Protein AF-A0A420ZC90-F1 (afdb_monomer)

Solvent-accessible surface area (backbone atoms only — not comparable to full-atom values): 19211 Å² total; per-residue (Å²): 113,70,89,81,47,80,86,72,85,85,87,86,84,81,90,82,89,83,88,82,89,83,88,83,89,85,83,90,79,83,83,81,93,66,96,68,85,74,58,64,54,51,36,21,36,33,30,46,42,60,70,43,44,73,46,34,57,49,17,52,54,31,53,52,53,60,44,86,46,94,84,53,28,48,36,37,36,38,24,33,39,50,52,82,75,51,37,70,65,51,52,63,59,44,44,82,72,43,86,44,58,62,43,81,44,79,42,74,68,50,28,59,22,41,33,47,42,54,39,62,72,68,43,84,21,58,26,36,33,28,32,36,34,43,30,33,38,40,43,46,23,68,43,38,52,53,53,48,42,70,75,42,68,54,63,46,39,27,40,30,36,32,76,45,73,28,89,89,56,86,78,33,39,42,42,55,51,49,46,51,76,71,69,35,57,66,41,46,75,68,66,74,46,80,61,53,42,90,56,51,48,60,53,38,29,33,37,32,41,63,44,38,69,75,66,51,65,47,53,49,86,29,54,49,99,34,57,29,50,44,50,38,25,46,54,36,40,79,72,57,48,40,54,41,82,37,71,81,20,32,29,19,43,69,64,92,67,45,72,67,60,49,31,56,49,25,18,49,37,18,31,35,47,55,58,46,39,73,75,64,60,78,62,78,82,70,58,68,53,68,68,68,64,64,48,81,78,64,38,66,87,58,40,52,60,51,46,57,50,48,63,73,33,32,75,74,45,74,53,63,72,59,51,50,53,48,40,50,47,28,20,51,50,20,31,45,42,35,75,73,66,63,77,124

Structure (mmCIF, N/CA/C/O backbone):
data_AF-A0A420ZC90-F1
#
_entry.id   AF-A0A420ZC90-F1
#
loop_
_atom_site.group_PDB
_atom_site.id
_atom_site.type_symbol
_atom_site.label_atom_id
_atom_site.label_alt_id
_atom_site.label_comp_id
_atom_site.label_asym_id
_atom_site.label_entity_id
_atom_site.label_seq_id
_atom_site.pdbx_PDB_ins_code
_atom_site.Cartn_x
_atom_site.Cartn_y
_atom_site.Cartn_z
_atom_site.occupancy
_atom_site.B_iso_or_equiv
_atom_site.auth_seq_id
_atom_site.auth_comp_id
_atom_site.auth_asym_id
_atom_site.auth_atom_id
_atom_site.pdbx_PDB_model_num
ATOM 1 N N . PHE A 1 1 ? 3.412 0.561 -26.419 1.00 32.94 1 PHE A N 1
ATOM 2 C CA . PHE A 1 1 ? 2.158 1.289 -26.709 1.00 32.94 1 PHE A CA 1
ATOM 3 C C . PHE A 1 1 ? 0.915 0.391 -26.726 1.00 32.94 1 PHE A C 1
ATOM 5 O O . PHE A 1 1 ? -0.098 0.831 -26.220 1.00 32.94 1 PHE A O 1
ATOM 12 N N . VAL A 1 2 ? 0.981 -0.880 -27.154 1.00 30.28 2 VAL A N 1
ATOM 13 C CA . VAL A 1 2 ? -0.152 -1.839 -27.047 1.00 30.28 2 VAL A CA 1
ATOM 14 C C . VAL A 1 2 ? -0.338 -2.423 -25.624 1.00 30.28 2 VAL A C 1
ATOM 16 O O . VAL A 1 2 ? -1.454 -2.695 -25.212 1.00 30.28 2 VAL A O 1
ATOM 19 N N . VAL A 1 3 ? 0.725 -2.502 -24.811 1.00 31.80 3 VAL A N 1
ATOM 20 C CA . VAL A 1 3 ? 0.685 -3.017 -23.414 1.00 31.80 3 VAL A CA 1
ATOM 21 C C . VAL A 1 3 ? 0.208 -1.967 -22.389 1.00 31.80 3 VAL A C 1
ATOM 23 O O . VAL A 1 3 ? -0.171 -2.310 -21.281 1.00 31.80 3 VAL A O 1
ATOM 26 N N . TYR A 1 4 ? 0.181 -0.683 -22.768 1.00 33.16 4 TYR A N 1
ATOM 27 C CA . TYR A 1 4 ? -0.306 0.427 -21.926 1.00 33.16 4 TYR A CA 1
ATOM 28 C C . TYR A 1 4 ? -1.746 0.873 -22.281 1.00 33.16 4 TYR A C 1
ATOM 30 O O . TYR A 1 4 ? -2.284 1.765 -21.633 1.00 33.16 4 TYR A O 1
ATOM 38 N N . HIS A 1 5 ? -2.377 0.285 -23.308 1.00 33.91 5 HIS A N 1
ATOM 39 C CA . HIS A 1 5 ? -3.719 0.672 -23.785 1.00 33.91 5 HIS A CA 1
ATOM 40 C C . HIS A 1 5 ? -4.732 -0.473 -23.900 1.00 33.91 5 HIS A C 1
ATOM 42 O O . HIS A 1 5 ? -5.912 -0.205 -24.090 1.00 33.91 5 HIS A O 1
ATOM 48 N N . ALA A 1 6 ? -4.335 -1.731 -23.714 1.00 29.16 6 ALA A N 1
ATOM 49 C CA . ALA A 1 6 ? -5.259 -2.862 -23.823 1.00 29.16 6 ALA A CA 1
ATOM 50 C C . ALA A 1 6 ? -6.285 -2.989 -22.661 1.00 29.16 6 ALA A C 1
ATOM 52 O O . ALA A 1 6 ? -7.012 -3.970 -22.615 1.00 29.16 6 ALA A O 1
ATOM 53 N N . CYS A 1 7 ? -6.400 -1.987 -21.775 1.00 30.88 7 CYS A N 1
ATOM 54 C CA . CYS A 1 7 ? -7.432 -1.907 -20.725 1.00 30.88 7 CYS A CA 1
ATOM 55 C C . CYS A 1 7 ? -8.554 -0.878 -20.987 1.00 30.88 7 CYS A C 1
ATOM 57 O O . CYS A 1 7 ? -9.397 -0.700 -20.118 1.00 30.88 7 CYS A O 1
ATOM 59 N N . TYR A 1 8 ? -8.619 -0.198 -22.141 1.00 29.38 8 TYR A N 1
ATOM 60 C CA . TYR A 1 8 ? -9.753 0.694 -22.454 1.00 29.38 8 TYR A CA 1
ATOM 61 C C . TYR A 1 8 ? -10.308 0.440 -23.855 1.00 29.38 8 TYR A C 1
ATOM 63 O O . TYR A 1 8 ? -9.863 1.052 -24.822 1.00 29.38 8 TYR A O 1
ATOM 71 N N . SER A 1 9 ? -11.276 -0.476 -23.959 1.00 25.41 9 SER A N 1
ATOM 72 C CA . SER A 1 9 ? -12.480 -0.357 -24.808 1.00 25.41 9 SER A CA 1
ATOM 73 C C . SER A 1 9 ? -13.231 -1.691 -24.913 1.00 25.41 9 SER A C 1
ATOM 75 O O . SER A 1 9 ? -12.968 -2.479 -25.810 1.00 25.41 9 SER A O 1
ATOM 77 N N . VAL A 1 10 ? -14.232 -1.898 -24.051 1.00 25.05 10 VAL A N 1
ATOM 78 C CA . VAL A 1 10 ? -15.533 -2.440 -24.481 1.00 25.05 10 VAL A CA 1
ATOM 79 C C . VAL A 1 10 ? -16.609 -1.714 -23.678 1.00 25.05 10 VAL A C 1
ATOM 81 O O . VAL A 1 10 ? -16.894 -2.033 -22.528 1.00 25.05 10 VAL A O 1
ATOM 84 N N . THR A 1 11 ? -17.168 -0.671 -24.278 1.00 26.17 11 THR A N 1
ATOM 85 C CA . THR A 1 11 ? -18.427 -0.070 -23.854 1.00 26.17 11 THR A CA 1
ATOM 86 C C . THR A 1 11 ? -19.581 -0.999 -24.214 1.00 26.17 11 THR A C 1
ATOM 88 O O . THR A 1 11 ? -19.673 -1.472 -25.343 1.00 26.17 11 THR A O 1
ATOM 91 N N . GLY A 1 12 ? -20.512 -1.151 -23.273 1.00 25.94 12 GLY A N 1
ATOM 92 C CA . GLY A 1 12 ? -21.909 -1.439 -23.578 1.00 25.94 12 GLY A CA 1
ATOM 93 C C . GLY A 1 12 ? -22.422 -2.774 -23.059 1.00 25.94 12 GLY A C 1
ATOM 94 O O . GLY A 1 12 ? -22.466 -3.743 -23.805 1.00 25.94 12 GLY A O 1
ATOM 95 N N . MET A 1 13 ? -22.966 -2.786 -21.838 1.00 23.95 13 MET A N 1
ATOM 96 C CA . MET A 1 13 ? -24.204 -3.535 -21.628 1.00 23.95 13 MET A CA 1
ATOM 97 C C . MET A 1 13 ? -25.064 -2.952 -20.507 1.00 23.95 13 MET A C 1
ATOM 99 O O . MET A 1 13 ? -24.596 -2.564 -19.441 1.00 23.95 13 MET A O 1
ATOM 103 N N . THR A 1 14 ? -26.341 -2.833 -20.845 1.00 23.62 14 THR A N 1
ATOM 104 C CA . THR A 1 14 ? -27.390 -2.068 -20.185 1.00 23.62 14 THR A CA 1
ATOM 105 C C . THR A 1 14 ? -27.948 -2.774 -18.950 1.00 23.62 14 THR A C 1
ATOM 107 O O . THR A 1 14 ? -28.111 -3.991 -18.918 1.00 23.62 14 THR A O 1
ATOM 110 N N . ILE A 1 15 ? -28.302 -1.949 -17.966 1.00 24.77 15 ILE A N 1
ATOM 111 C CA . ILE A 1 15 ? -29.021 -2.229 -16.719 1.00 24.77 15 ILE A CA 1
ATOM 112 C C . ILE A 1 15 ? -30.257 -3.123 -16.936 1.00 24.77 15 ILE A C 1
ATOM 114 O O . ILE A 1 15 ? -31.073 -2.856 -17.820 1.00 24.77 15 ILE A O 1
ATOM 118 N N . ARG A 1 16 ? -30.477 -4.089 -16.031 1.00 24.66 16 ARG A N 1
ATOM 119 C CA . ARG A 1 16 ? -31.823 -4.555 -15.658 1.00 24.66 16 ARG A CA 1
ATOM 120 C C . ARG A 1 16 ? -31.954 -4.624 -14.139 1.00 24.66 16 ARG A C 1
ATOM 122 O O . ARG A 1 16 ? -31.246 -5.377 -13.480 1.00 24.66 16 ARG A O 1
ATOM 129 N N . SER A 1 17 ? -32.865 -3.814 -13.607 1.00 24.72 17 SER A N 1
ATOM 130 C CA . SER A 1 17 ? -33.367 -3.908 -12.241 1.00 24.72 17 SER A CA 1
ATOM 131 C C . SER A 1 17 ? -34.410 -5.024 -12.142 1.00 24.72 17 SER A C 1
ATOM 133 O O . SER A 1 17 ? -35.176 -5.257 -13.078 1.00 24.72 17 SER A O 1
ATOM 135 N N . ALA A 1 18 ? -34.465 -5.686 -10.988 1.00 27.42 18 ALA A N 1
ATOM 136 C CA . ALA A 1 18 ? -35.600 -6.502 -10.581 1.00 27.42 18 ALA A CA 1
ATOM 137 C C . ALA A 1 18 ? -36.003 -6.104 -9.156 1.00 27.42 18 ALA A C 1
ATOM 139 O O . ALA A 1 18 ? -35.211 -6.164 -8.219 1.00 27.42 18 ALA A O 1
ATOM 140 N N . SER A 1 19 ? -37.239 -5.632 -9.045 1.00 27.30 19 SER A N 1
ATOM 141 C CA . SER A 1 19 ? -37.965 -5.284 -7.829 1.00 27.30 19 SER A CA 1
ATOM 142 C C . SER A 1 19 ? -38.587 -6.517 -7.170 1.00 27.30 19 SER A C 1
ATOM 144 O O . SER A 1 19 ? -39.111 -7.378 -7.874 1.00 27.30 19 SER A O 1
ATOM 146 N N . GLY A 1 20 ? -38.657 -6.527 -5.837 1.00 26.34 20 GLY A N 1
ATOM 147 C CA . GLY A 1 20 ? -39.512 -7.437 -5.070 1.00 26.34 20 GLY A CA 1
ATOM 148 C C . GLY A 1 20 ? -39.483 -7.124 -3.572 1.00 26.34 20 GLY A C 1
ATOM 149 O O . GLY A 1 20 ? -38.471 -7.346 -2.919 1.00 26.34 20 GLY A O 1
ATOM 150 N N . ALA A 1 21 ? -40.585 -6.567 -3.062 1.00 26.78 21 ALA A N 1
ATOM 151 C CA . ALA A 1 21 ? -40.894 -6.330 -1.643 1.00 26.78 21 ALA A CA 1
ATOM 152 C C . ALA A 1 21 ? -41.093 -7.680 -0.895 1.00 26.78 21 ALA A C 1
ATOM 154 O O . ALA A 1 21 ? -41.126 -8.717 -1.546 1.00 26.78 21 ALA A O 1
ATOM 155 N N . SER A 1 22 ? -41.260 -7.841 0.421 1.00 26.80 22 SER A N 1
ATOM 156 C CA . SER A 1 22 ? -41.682 -7.008 1.557 1.00 26.80 22 SER A CA 1
ATOM 157 C C . SER A 1 22 ? -41.611 -7.883 2.826 1.00 26.80 22 SER A C 1
ATOM 159 O O . SER A 1 22 ? -41.870 -9.080 2.727 1.00 26.80 22 SER A O 1
ATOM 161 N N . GLY A 1 23 ? -41.476 -7.266 4.006 1.00 25.03 23 GLY A N 1
ATOM 162 C CA . GLY A 1 23 ? -42.253 -7.668 5.191 1.00 25.03 23 GLY A CA 1
ATOM 163 C C . GLY A 1 23 ? -41.500 -8.253 6.394 1.00 25.03 23 GLY A C 1
ATOM 164 O O . GLY A 1 23 ? -40.746 -9.208 6.266 1.00 25.03 23 GLY A O 1
ATOM 165 N N . GLY A 1 24 ? -41.832 -7.723 7.579 1.00 25.89 24 GLY A N 1
ATOM 166 C CA . GLY A 1 24 ? -41.729 -8.432 8.862 1.00 25.89 24 GLY A CA 1
ATOM 167 C C . GLY A 1 24 ? -40.818 -7.777 9.898 1.00 25.89 24 GLY A C 1
ATOM 168 O O . GLY A 1 24 ? -39.642 -8.104 9.973 1.00 25.89 24 GLY A O 1
ATOM 169 N N . GLY A 1 25 ? -41.365 -6.864 10.707 1.00 25.48 25 GLY A N 1
ATOM 170 C CA . GLY A 1 25 ? -40.687 -6.328 11.890 1.00 25.48 25 GLY A CA 1
ATOM 171 C C . GLY A 1 25 ? -40.709 -7.286 13.085 1.00 25.48 25 GLY A C 1
ATOM 172 O O . GLY A 1 25 ? -41.397 -8.300 13.039 1.00 25.48 25 GLY A O 1
ATOM 173 N N . LEU A 1 26 ? -39.986 -6.920 14.151 1.00 27.52 26 LEU A N 1
ATOM 174 C CA . LEU A 1 26 ? -40.463 -6.879 15.543 1.00 27.52 26 LEU A CA 1
ATOM 175 C C . LEU A 1 26 ? -39.349 -6.378 16.494 1.00 27.52 26 LEU A C 1
ATOM 177 O O . LEU A 1 26 ? -38.249 -6.915 16.537 1.00 27.52 26 LEU A O 1
ATOM 181 N N . THR A 1 27 ? -39.733 -5.349 17.258 1.00 28.80 27 THR A N 1
ATOM 182 C CA . THR A 1 27 ? -39.408 -5.026 18.663 1.00 28.80 27 THR A CA 1
ATOM 183 C C . THR A 1 27 ? -37.967 -4.773 19.108 1.00 28.80 27 THR A C 1
ATOM 185 O O . THR A 1 27 ? -37.181 -5.682 19.356 1.00 28.80 27 THR A O 1
ATOM 188 N N . GLU A 1 28 ? -37.724 -3.486 19.363 1.00 30.23 28 GLU A N 1
ATOM 189 C CA . GLU A 1 28 ? -36.658 -2.916 20.184 1.00 30.23 28 GLU A CA 1
ATOM 190 C C . GLU A 1 28 ? -36.793 -3.316 21.666 1.00 30.23 28 GLU A C 1
ATOM 192 O O . GLU A 1 28 ? -37.856 -3.171 22.273 1.00 30.23 28 GLU A O 1
ATOM 197 N N . SER A 1 29 ? -35.684 -3.739 22.273 1.00 31.41 29 SER A N 1
ATOM 198 C CA . SER A 1 29 ? -35.487 -3.764 23.725 1.00 31.41 29 SER A CA 1
ATOM 199 C C . SER A 1 29 ? -34.421 -2.726 24.088 1.00 31.41 29 SER A C 1
ATOM 201 O O . SER A 1 29 ? -33.293 -2.805 23.601 1.00 31.41 29 SER A O 1
ATOM 203 N N . GLY A 1 30 ? -34.805 -1.725 24.887 1.00 34.56 30 GLY A N 1
ATOM 204 C CA . GLY A 1 30 ? -34.010 -0.526 25.173 1.00 34.56 30 GLY A CA 1
ATOM 205 C C . GLY A 1 30 ? -32.698 -0.772 25.936 1.00 34.56 30 GLY A C 1
ATOM 206 O O . GLY A 1 30 ? -32.559 -1.794 26.609 1.00 34.56 30 GLY A O 1
ATOM 207 N N . PRO A 1 31 ? -31.729 0.163 25.861 1.00 39.34 31 PRO A N 1
ATOM 208 C CA . PRO A 1 31 ? -30.446 -0.010 26.518 1.00 39.34 31 PRO A CA 1
ATOM 209 C C . PRO A 1 31 ? -30.493 0.384 27.999 1.00 39.34 31 PRO A C 1
ATOM 211 O O . PRO A 1 31 ? -30.955 1.463 28.385 1.00 39.34 31 PRO A O 1
ATOM 214 N N . ASP A 1 32 ? -29.949 -0.528 28.795 1.00 36.25 32 ASP A N 1
ATOM 215 C CA . ASP A 1 32 ? -29.500 -0.357 30.169 1.00 36.25 32 ASP A CA 1
ATOM 216 C C . ASP A 1 32 ? -28.606 0.891 30.320 1.00 36.25 32 ASP A C 1
ATOM 218 O O . ASP A 1 32 ? -27.682 1.139 29.540 1.00 36.25 32 ASP A O 1
ATOM 222 N N . ARG A 1 33 ? -28.916 1.707 31.330 1.00 42.94 33 ARG A N 1
ATOM 223 C CA . ARG A 1 33 ? -28.222 2.952 31.668 1.00 42.94 33 ARG A CA 1
ATOM 224 C C . ARG A 1 33 ? -27.108 2.655 32.670 1.00 42.94 33 ARG A C 1
ATOM 226 O O . ARG A 1 33 ? -27.219 3.000 33.843 1.00 42.94 33 ARG A O 1
ATOM 233 N N . SER A 1 34 ? -26.002 2.094 32.193 1.00 41.94 34 SER A N 1
ATOM 234 C CA . SER A 1 34 ? -24.736 2.062 32.931 1.00 41.94 34 SER A CA 1
ATOM 235 C C . SER A 1 34 ? -23.630 2.706 32.079 1.00 41.94 34 SER A C 1
ATOM 237 O O . SER A 1 34 ? -23.194 2.203 31.048 1.00 41.94 34 SER A O 1
ATOM 239 N N . GLY A 1 35 ? -23.256 3.933 32.458 1.00 39.56 35 GLY A N 1
ATOM 240 C CA . GLY A 1 35 ? -22.485 4.899 31.667 1.00 39.56 35 GLY A CA 1
ATOM 241 C C . GLY A 1 35 ? -20.989 4.614 31.523 1.00 39.56 35 GLY A C 1
ATOM 242 O O . GLY A 1 35 ? -20.164 5.472 31.838 1.00 39.56 35 GLY A O 1
ATOM 243 N N . HIS A 1 36 ? -20.631 3.456 30.979 1.00 40.44 36 HIS A N 1
ATOM 244 C CA . HIS A 1 36 ? -19.326 3.222 30.364 1.00 40.44 36 HIS A CA 1
ATOM 245 C C . HIS A 1 36 ? -19.552 2.872 28.892 1.00 40.44 36 HIS A C 1
ATOM 247 O O . HIS A 1 36 ? -19.673 1.708 28.523 1.00 40.44 36 HIS A O 1
ATOM 253 N N . HIS A 1 37 ? -19.653 3.897 28.037 1.00 51.09 37 HIS A N 1
ATOM 254 C CA . HIS A 1 37 ? -19.642 3.710 26.584 1.00 51.09 37 HIS A CA 1
ATOM 255 C C . HIS A 1 37 ? -18.263 3.172 26.178 1.00 51.09 37 HIS A C 1
ATOM 257 O O . HIS A 1 37 ? -17.343 3.932 25.870 1.00 51.09 37 HIS A O 1
ATOM 263 N N . PHE A 1 38 ? -18.098 1.851 26.196 1.00 57.59 38 PHE A N 1
ATOM 264 C CA . PHE A 1 38 ? -16.986 1.214 25.510 1.00 57.59 38 PHE A CA 1
ATOM 265 C C . PHE A 1 38 ? -17.155 1.513 24.024 1.00 57.59 38 PHE A C 1
ATOM 267 O O . PHE A 1 38 ? -18.086 1.032 23.380 1.00 57.59 38 PHE A O 1
ATOM 274 N N . LYS A 1 39 ? -16.281 2.361 23.480 1.00 77.62 39 LYS A N 1
ATOM 275 C CA . LYS A 1 39 ? -16.252 2.621 22.043 1.00 77.62 39 LYS A CA 1
ATOM 276 C C . LYS A 1 39 ? -16.009 1.297 21.322 1.00 77.62 39 LYS A C 1
ATOM 278 O O . LYS A 1 39 ? -14.964 0.676 21.505 1.00 77.62 39 LYS A O 1
ATOM 283 N N . THR A 1 40 ? -16.958 0.869 20.499 1.00 85.44 40 THR A N 1
ATOM 284 C CA . THR A 1 40 ? -16.785 -0.302 19.637 1.00 85.44 40 THR A CA 1
ATOM 285 C C . THR A 1 40 ? -15.658 -0.037 18.638 1.00 85.44 40 THR A C 1
ATOM 287 O O . THR A 1 40 ? -15.617 1.041 18.040 1.00 85.44 40 THR A O 1
ATOM 290 N N . MET A 1 41 ? -14.745 -0.998 18.458 1.00 95.00 41 MET A N 1
ATOM 291 C CA . MET A 1 41 ? -13.694 -0.930 17.434 1.00 95.00 41 MET A CA 1
ATOM 292 C C . MET A 1 41 ? -14.326 -0.796 16.046 1.00 95.00 41 MET A C 1
ATOM 294 O O . MET A 1 41 ? -15.070 -1.681 15.632 1.00 95.00 41 MET A O 1
ATOM 298 N N . GLN A 1 42 ? -14.043 0.295 15.331 1.00 97.69 42 GLN A N 1
ATOM 299 C CA . GLN A 1 42 ? -14.618 0.563 14.005 1.00 97.69 42 GLN A CA 1
ATOM 300 C C . GLN A 1 42 ? -13.612 0.421 12.867 1.00 97.69 42 GLN A C 1
ATOM 302 O O . GLN A 1 42 ? -14.033 0.134 11.750 1.00 97.69 42 GLN A O 1
ATOM 307 N N . LEU A 1 43 ? -12.310 0.594 13.128 1.00 98.50 43 LEU A N 1
ATOM 308 C CA . LEU A 1 43 ? -11.271 0.552 12.097 1.00 98.50 43 LEU A CA 1
ATOM 309 C C . LEU A 1 43 ? -9.981 -0.113 12.595 1.00 98.50 43 LEU A C 1
ATOM 311 O O . LEU A 1 43 ? -9.443 0.286 13.625 1.00 98.50 43 LEU A O 1
ATOM 315 N N . SER A 1 44 ? -9.461 -1.075 11.837 1.00 98.88 44 SER A N 1
ATOM 316 C CA . SER A 1 44 ? -8.121 -1.641 12.027 1.00 98.88 44 SER A CA 1
ATOM 317 C C . SER A 1 44 ? -7.237 -1.186 10.867 1.00 98.88 44 SER A C 1
ATOM 319 O O . SER A 1 44 ? -7.535 -1.471 9.705 1.00 98.88 44 SER A O 1
ATOM 321 N N . VAL A 1 45 ? -6.160 -0.467 11.167 1.00 98.81 45 VAL A N 1
ATOM 322 C CA . VAL A 1 45 ? -5.169 -0.038 10.174 1.00 98.81 45 VAL A CA 1
ATOM 323 C C . VAL A 1 45 ? -4.100 -1.117 10.053 1.00 98.81 45 VAL A C 1
ATOM 325 O O . VAL A 1 45 ? -3.490 -1.483 11.052 1.00 98.81 45 VAL A O 1
ATOM 328 N N . LEU A 1 46 ? -3.883 -1.637 8.848 1.00 98.81 46 LEU A N 1
ATOM 329 C CA . LEU A 1 46 ? -2.938 -2.713 8.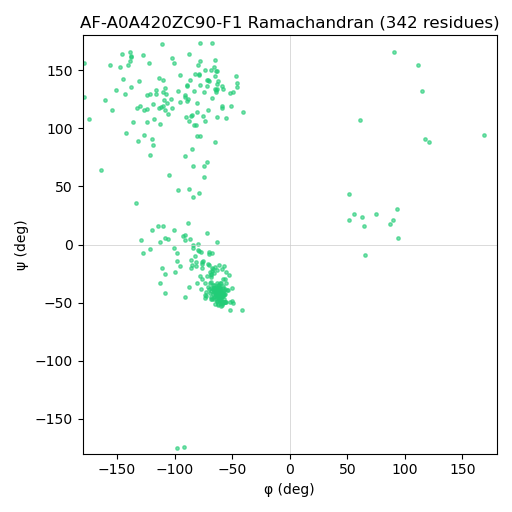562 1.00 98.81 46 LEU A CA 1
ATOM 330 C C . LEU A 1 46 ? -1.720 -2.145 7.834 1.00 98.81 46 LEU A C 1
ATOM 332 O O . LEU A 1 46 ? -1.874 -1.571 6.753 1.00 98.81 46 LEU A O 1
ATOM 336 N N . ILE A 1 47 ? -0.532 -2.332 8.409 1.00 98.69 47 ILE A N 1
ATOM 337 C CA . ILE A 1 47 ? 0.738 -1.855 7.846 1.00 98.69 47 ILE A CA 1
ATOM 338 C C . ILE A 1 47 ? 1.712 -3.036 7.744 1.00 98.69 47 ILE A C 1
ATOM 340 O O . ILE A 1 47 ? 2.374 -3.363 8.733 1.00 98.69 47 ILE A O 1
ATOM 344 N N . PRO A 1 48 ? 1.794 -3.711 6.583 1.00 98.19 48 PRO A N 1
ATOM 345 C CA . PRO A 1 48 ? 2.851 -4.680 6.331 1.00 98.19 48 PRO A CA 1
ATOM 346 C C . PRO A 1 48 ? 4.187 -3.956 6.118 1.00 98.19 48 PRO A C 1
ATOM 348 O O . PRO A 1 48 ? 4.227 -2.904 5.476 1.00 98.19 48 PRO A O 1
ATOM 351 N N . THR A 1 49 ? 5.277 -4.521 6.628 1.00 98.00 49 THR A N 1
ATOM 352 C CA . THR A 1 49 ? 6.621 -3.939 6.526 1.00 98.00 49 THR A CA 1
ATOM 353 C C . THR A 1 49 ? 7.692 -5.024 6.445 1.00 98.00 49 THR A C 1
ATOM 355 O O . THR A 1 49 ? 7.494 -6.136 6.932 1.00 98.00 49 THR A O 1
ATOM 358 N N . TYR A 1 50 ? 8.815 -4.703 5.805 1.00 97.56 50 TYR A N 1
ATOM 359 C CA . TYR A 1 50 ? 9.982 -5.579 5.712 1.00 97.56 50 TYR A CA 1
ATOM 360 C C . TYR A 1 50 ? 11.254 -4.747 5.512 1.00 97.56 50 TYR A C 1
ATOM 362 O O . TYR A 1 50 ? 11.383 -4.073 4.488 1.00 97.56 50 TYR A O 1
ATOM 370 N N . ASP A 1 51 ? 12.172 -4.784 6.482 1.00 97.19 51 ASP A N 1
ATOM 371 C CA . ASP A 1 51 ? 13.472 -4.088 6.487 1.00 97.19 51 ASP A CA 1
ATOM 372 C C . ASP A 1 51 ? 13.382 -2.578 6.172 1.00 97.19 51 ASP A C 1
ATOM 374 O O . ASP A 1 51 ? 14.147 -2.014 5.378 1.00 97.19 51 ASP A O 1
ATOM 378 N N . ARG A 1 52 ? 12.394 -1.906 6.777 1.00 95.62 52 ARG A N 1
ATOM 379 C CA . ARG A 1 52 ? 12.083 -0.483 6.551 1.00 95.62 52 ARG A CA 1
ATOM 380 C C . ARG A 1 52 ? 11.865 0.296 7.847 1.00 95.62 52 ARG A C 1
ATOM 382 O O . ARG A 1 52 ? 11.075 1.243 7.868 1.00 95.62 52 ARG A O 1
ATOM 389 N N . ARG A 1 53 ? 12.605 -0.033 8.913 1.00 97.44 53 ARG A N 1
ATOM 390 C CA . ARG A 1 53 ? 12.477 0.548 10.264 1.00 97.44 53 ARG A CA 1
ATOM 391 C C . ARG A 1 53 ? 12.254 2.059 10.271 1.00 97.44 53 ARG A C 1
ATOM 393 O O . ARG A 1 53 ? 11.282 2.541 10.844 1.00 97.44 53 ARG A O 1
ATOM 400 N N . GLU A 1 54 ? 13.149 2.826 9.651 1.00 96.88 54 GLU A N 1
ATOM 401 C CA . GLU A 1 54 ? 13.074 4.295 9.691 1.00 96.88 54 GLU A CA 1
ATOM 402 C C . GLU A 1 54 ? 11.849 4.840 8.946 1.00 96.88 54 GLU A C 1
ATOM 404 O O . GLU A 1 54 ? 11.207 5.789 9.397 1.00 96.88 54 GLU A O 1
ATOM 409 N N . THR A 1 55 ? 11.499 4.225 7.816 1.00 96.75 55 THR A N 1
ATOM 410 C CA . THR A 1 55 ? 10.338 4.611 7.010 1.00 96.75 55 THR A CA 1
ATOM 411 C C . THR A 1 55 ? 9.036 4.303 7.751 1.00 96.75 55 THR A C 1
ATOM 413 O O . THR A 1 55 ? 8.217 5.207 7.930 1.00 96.75 55 THR A O 1
ATOM 416 N N . LEU A 1 56 ? 8.918 3.100 8.320 1.00 98.19 56 LEU A N 1
ATOM 417 C CA . LEU A 1 56 ? 7.803 2.709 9.181 1.00 98.19 56 LEU A CA 1
ATOM 418 C C . LEU A 1 56 ? 7.650 3.655 10.380 1.00 98.19 56 LEU A C 1
ATOM 420 O O . LEU A 1 56 ? 6.542 4.077 10.709 1.00 98.19 56 LEU A O 1
ATOM 424 N N . GLY A 1 57 ? 8.758 4.025 11.027 1.00 98.19 57 GLY A N 1
ATOM 425 C CA . GLY A 1 57 ? 8.745 4.935 12.172 1.00 98.19 57 GLY A CA 1
ATOM 426 C C . GLY A 1 57 ? 8.170 6.315 11.851 1.00 98.19 57 GLY A C 1
ATOM 427 O O . GLY A 1 57 ? 7.533 6.924 12.712 1.00 98.19 57 GLY A O 1
ATOM 428 N N . LYS A 1 58 ? 8.360 6.811 10.623 1.00 97.69 58 LYS A N 1
ATOM 429 C CA . LYS A 1 58 ? 7.713 8.044 10.150 1.00 97.69 58 LYS A CA 1
ATOM 430 C C . LYS A 1 58 ? 6.229 7.829 9.858 1.00 97.69 58 LYS A C 1
ATOM 432 O O . LYS A 1 58 ? 5.417 8.646 10.288 1.00 97.69 58 LYS A O 1
ATOM 437 N N . ALA A 1 59 ? 5.879 6.744 9.164 1.00 98.19 59 ALA A N 1
ATOM 438 C CA . ALA A 1 59 ? 4.495 6.423 8.818 1.00 98.19 59 ALA A CA 1
ATOM 439 C C . ALA A 1 59 ? 3.617 6.257 10.068 1.00 98.19 59 ALA A C 1
ATOM 441 O O . ALA A 1 59 ? 2.552 6.869 10.160 1.00 98.19 59 ALA A O 1
ATOM 442 N N . LEU A 1 60 ? 4.102 5.527 11.079 1.00 98.62 60 LEU A N 1
ATOM 443 C CA . LEU A 1 60 ? 3.411 5.360 12.360 1.00 98.62 60 LEU A CA 1
ATOM 444 C C . LEU A 1 60 ? 3.212 6.693 13.081 1.00 98.62 60 LEU A C 1
ATOM 446 O O . LEU A 1 60 ? 2.102 6.996 13.505 1.00 98.62 60 LEU A O 1
ATOM 450 N N . ARG A 1 61 ? 4.245 7.539 13.162 1.00 98.25 61 ARG A N 1
ATOM 451 C CA . ARG A 1 61 ? 4.105 8.854 13.805 1.00 98.25 61 ARG A CA 1
ATOM 452 C C . ARG A 1 61 ? 3.139 9.771 13.064 1.00 98.25 61 ARG A C 1
ATOM 454 O O . ARG A 1 61 ? 2.375 10.466 13.720 1.00 98.25 61 ARG A O 1
ATOM 461 N N . ALA A 1 62 ? 3.107 9.745 11.731 1.00 98.12 62 ALA A N 1
ATOM 462 C CA . ALA A 1 62 ? 2.084 10.459 10.963 1.00 98.12 62 ALA A CA 1
ATOM 463 C C . ALA A 1 62 ? 0.672 9.914 11.257 1.00 98.12 62 ALA A C 1
ATOM 465 O O . ALA A 1 62 ? -0.273 10.682 11.448 1.00 98.12 62 ALA A O 1
ATOM 466 N N . LEU A 1 63 ? 0.532 8.591 11.377 1.00 98.31 63 LEU A N 1
ATOM 467 C CA . LEU A 1 63 ? -0.719 7.936 11.761 1.00 98.31 63 LEU A CA 1
ATOM 468 C C . LEU A 1 63 ? -1.137 8.226 13.214 1.00 98.31 63 LEU A C 1
ATOM 470 O O . LEU A 1 63 ? -2.316 8.152 13.535 1.00 98.31 63 LEU A O 1
ATOM 474 N N . PHE A 1 64 ? -0.225 8.596 14.108 1.00 98.25 64 PHE A N 1
ATOM 475 C CA . PHE A 1 64 ? -0.580 8.982 15.480 1.00 98.25 64 PHE A CA 1
ATOM 476 C C . PHE A 1 64 ? -1.195 10.386 15.566 1.00 98.25 64 PHE A C 1
ATOM 478 O O . PHE A 1 64 ? -1.822 10.724 16.565 1.00 98.25 64 PHE A O 1
ATOM 485 N N . LEU A 1 65 ? -1.087 11.195 14.509 1.00 97.69 65 LEU A N 1
ATOM 486 C CA . LEU A 1 65 ? -1.618 12.563 14.462 1.00 97.69 65 LEU A CA 1
ATOM 487 C C . LEU A 1 65 ? -3.073 12.639 13.971 1.00 97.69 65 LEU A C 1
ATOM 489 O O . LEU A 1 65 ? -3.518 13.698 13.529 1.00 97.69 65 LEU A O 1
ATOM 493 N N . GLN A 1 66 ? -3.811 11.527 14.001 1.00 98.19 66 GLN A N 1
ATOM 494 C CA . GLN A 1 66 ? -5.179 11.487 13.487 1.00 98.19 66 GLN A CA 1
ATOM 495 C C . GLN A 1 66 ? -6.152 12.278 14.370 1.00 98.19 66 GLN A C 1
ATOM 497 O O . GLN A 1 66 ? -6.092 12.236 15.596 1.00 98.19 66 GLN A O 1
ATOM 502 N N . GLN A 1 67 ? -7.075 12.983 13.722 1.00 97.06 67 GLN A N 1
ATOM 503 C CA . GLN A 1 67 ? -8.032 13.920 14.309 1.00 97.06 67 GLN A CA 1
ATOM 504 C C . GLN A 1 67 ? -9.473 13.500 13.986 1.00 97.06 67 GLN A C 1
ATOM 506 O O . GLN A 1 67 ? -9.722 12.822 12.985 1.00 97.06 67 GLN A O 1
ATOM 511 N N . GLY A 1 68 ? -10.442 13.929 14.802 1.00 94.56 68 GLY A N 1
ATOM 512 C CA . GLY A 1 68 ? -11.862 13.632 14.571 1.00 94.56 68 GLY A CA 1
ATOM 513 C C . GLY A 1 68 ? -12.253 12.185 14.898 1.00 94.56 68 GLY A C 1
ATOM 514 O O . GLY A 1 68 ? -13.177 11.637 14.293 1.00 94.56 68 GLY A O 1
ATOM 515 N N . LEU A 1 69 ? -11.515 11.544 15.811 1.00 94.38 69 LEU A N 1
ATOM 516 C CA . LEU A 1 69 ? -11.710 10.155 16.252 1.00 94.38 69 LEU A CA 1
ATOM 517 C C . LEU A 1 69 ? -12.135 10.068 17.730 1.00 94.38 69 LEU A C 1
ATOM 519 O O . LEU A 1 69 ? -12.100 8.999 18.341 1.00 94.38 69 LEU A O 1
ATOM 523 N N . GLU A 1 70 ? -12.586 11.173 18.325 1.00 90.81 70 GLU A N 1
ATOM 524 C CA . GLU A 1 70 ? -12.917 11.291 19.752 1.00 90.81 70 GLU A CA 1
ATOM 525 C C . GLU A 1 70 ? -14.047 10.353 20.180 1.00 90.81 70 GLU A C 1
ATOM 527 O O . GLU A 1 70 ? -14.187 10.088 21.368 1.00 90.81 70 GLU A O 1
ATOM 532 N N . GLN A 1 71 ? -14.830 9.824 19.238 1.00 88.75 71 GLN A N 1
ATOM 533 C CA . GLN A 1 71 ? -15.921 8.868 19.475 1.00 88.75 71 GLN A CA 1
ATOM 534 C C . GLN A 1 71 ? -15.720 7.526 18.760 1.00 88.75 71 GLN A C 1
ATOM 536 O O . GLN A 1 71 ? -16.639 6.715 18.677 1.00 88.75 71 GLN A O 1
ATOM 541 N N . VAL A 1 72 ? -14.517 7.272 18.243 1.00 93.50 72 VAL A N 1
ATOM 542 C CA . VAL A 1 72 ? -14.201 6.067 17.473 1.00 93.50 72 VAL A CA 1
ATOM 543 C C . VAL A 1 72 ? -13.059 5.316 18.144 1.00 93.50 72 VAL A C 1
ATOM 545 O O . VAL A 1 72 ? -12.029 5.906 18.461 1.00 93.50 72 VAL A O 1
ATOM 548 N N . ALA A 1 73 ? -13.235 4.015 18.375 1.00 96.56 73 ALA A N 1
ATOM 549 C CA . ALA A 1 73 ? -12.116 3.139 18.698 1.00 96.56 73 ALA A CA 1
ATOM 550 C C . ALA A 1 73 ? -11.527 2.576 17.403 1.00 96.56 73 ALA A C 1
ATOM 552 O O . ALA A 1 73 ? -12.255 2.173 16.491 1.00 96.56 73 ALA A O 1
ATOM 553 N N . TRP A 1 74 ? -10.206 2.570 17.332 1.00 97.94 74 TRP A N 1
ATOM 554 C CA . TRP A 1 74 ? -9.438 2.051 16.212 1.00 97.94 74 TRP A CA 1
ATOM 555 C C . TRP A 1 74 ? -8.150 1.422 16.738 1.00 97.94 74 TRP A C 1
ATOM 557 O O . TRP A 1 74 ? -7.777 1.646 17.889 1.00 97.94 74 TRP A O 1
ATOM 567 N N . GLU A 1 75 ? -7.492 0.620 15.913 1.00 98.31 75 GLU A N 1
ATOM 568 C CA . GLU A 1 75 ? -6.207 -0.008 16.229 1.00 98.31 75 GLU A CA 1
ATOM 569 C C . GLU A 1 75 ? -5.263 0.049 15.032 1.00 98.31 75 GLU A C 1
ATOM 571 O O . GLU A 1 75 ? -5.690 0.219 13.887 1.00 98.31 75 GLU A O 1
ATOM 576 N N . VAL A 1 76 ? -3.976 -0.131 15.311 1.00 98.69 76 VAL A N 1
ATOM 577 C CA . VAL A 1 76 ? -2.923 -0.287 14.311 1.00 98.69 76 VAL A CA 1
ATOM 578 C C . VAL A 1 76 ? -2.32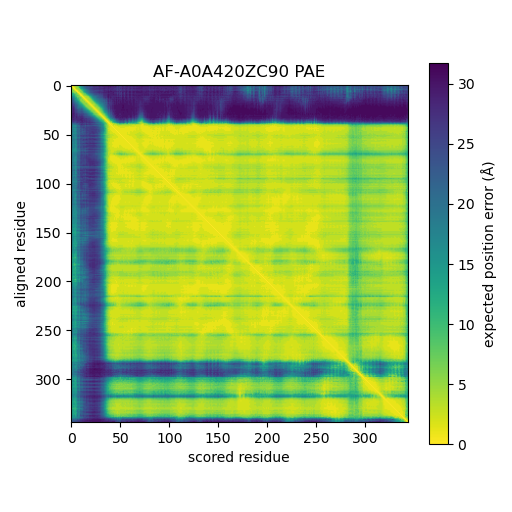6 -1.673 14.465 1.00 98.69 76 VAL A C 1
ATOM 580 O O . VAL A 1 76 ? -1.941 -2.068 15.563 1.00 98.69 76 VAL A O 1
ATOM 583 N N . ILE A 1 77 ? -2.237 -2.405 13.363 1.00 98.81 77 ILE A N 1
ATOM 584 C CA . ILE A 1 77 ? -1.616 -3.720 13.287 1.00 98.81 77 ILE A CA 1
ATOM 585 C C . ILE A 1 77 ? -0.445 -3.601 12.320 1.00 98.81 77 ILE A C 1
ATOM 587 O O . ILE A 1 77 ? -0.633 -3.456 11.111 1.00 98.81 77 ILE A O 1
ATOM 591 N N . VAL A 1 78 ? 0.763 -3.640 12.871 1.00 98.81 78 VAL A N 1
ATOM 592 C CA . VAL A 1 78 ? 2.008 -3.731 12.110 1.00 98.81 78 VAL A CA 1
ATOM 593 C C . VAL A 1 78 ? 2.316 -5.204 11.898 1.00 98.81 78 VAL A C 1
ATOM 595 O O . VAL A 1 78 ? 2.376 -5.960 12.869 1.00 98.81 78 VAL A O 1
ATOM 598 N N . ILE A 1 79 ? 2.506 -5.598 10.642 1.00 98.75 79 ILE A N 1
ATOM 599 C CA . ILE A 1 79 ? 2.877 -6.962 10.267 1.00 98.75 79 ILE A CA 1
ATOM 600 C C . ILE A 1 79 ? 4.295 -6.934 9.708 1.00 98.75 79 ILE A C 1
ATOM 602 O O . ILE A 1 79 ? 4.513 -6.487 8.584 1.00 98.75 79 ILE A O 1
ATOM 606 N N . ASP A 1 80 ? 5.250 -7.372 10.519 1.00 98.62 80 ASP A N 1
ATOM 607 C CA . ASP A 1 80 ? 6.654 -7.493 10.153 1.00 98.62 80 ASP A CA 1
ATOM 608 C C . ASP A 1 80 ? 6.904 -8.837 9.453 1.00 98.62 80 ASP A C 1
ATOM 610 O O . ASP A 1 80 ? 6.826 -9.903 10.070 1.00 98.62 80 ASP A O 1
ATOM 614 N N . ASP A 1 81 ? 7.200 -8.770 8.155 1.00 97.88 81 ASP A N 1
ATOM 615 C CA . ASP A 1 81 ? 7.439 -9.911 7.266 1.00 97.88 81 ASP A CA 1
ATOM 616 C C . ASP A 1 81 ? 8.913 -10.358 7.286 1.00 97.88 81 ASP A C 1
ATOM 618 O O . ASP A 1 81 ? 9.555 -10.548 6.250 1.00 97.88 81 ASP A O 1
ATOM 622 N N . GLY A 1 82 ? 9.472 -10.497 8.488 1.00 97.62 82 GLY A N 1
ATOM 623 C CA . GLY A 1 82 ? 10.796 -11.076 8.707 1.00 97.62 82 GLY A CA 1
ATOM 624 C C . GLY A 1 82 ? 11.955 -10.077 8.754 1.00 97.62 82 GLY A C 1
ATOM 625 O O . GLY A 1 82 ? 13.066 -10.443 8.370 1.00 97.62 82 GLY A O 1
ATOM 626 N N . SER A 1 83 ? 11.733 -8.838 9.200 1.00 98.00 83 SER A N 1
ATOM 627 C CA . SER A 1 83 ? 12.778 -7.806 9.263 1.00 98.00 83 SER A CA 1
ATOM 628 C C . SER A 1 83 ? 13.926 -8.165 10.211 1.00 98.00 83 SER A C 1
ATOM 630 O O . SER A 1 83 ? 13.755 -8.797 11.257 1.00 98.00 83 SER A O 1
ATOM 632 N N . THR A 1 84 ? 15.115 -7.679 9.868 1.00 97.69 84 THR A N 1
ATOM 633 C CA . THR A 1 84 ? 16.381 -7.887 10.590 1.00 97.69 84 THR A CA 1
ATOM 634 C C . THR A 1 84 ? 17.030 -6.577 11.051 1.00 97.69 84 THR A C 1
ATOM 636 O O . THR A 1 84 ? 18.024 -6.580 11.776 1.00 97.69 84 THR A O 1
ATOM 639 N N . ASP A 1 85 ? 16.446 -5.436 10.690 1.00 98.00 85 ASP A N 1
ATOM 640 C CA . ASP A 1 85 ? 16.973 -4.083 10.916 1.00 98.00 85 ASP A CA 1
ATOM 641 C C . ASP A 1 85 ? 16.616 -3.461 12.288 1.00 98.00 85 ASP A C 1
ATOM 643 O O . ASP A 1 85 ? 16.927 -2.296 12.579 1.00 98.00 85 ASP A O 1
ATOM 647 N N . GLY A 1 86 ? 15.966 -4.238 13.159 1.00 97.81 86 GLY A N 1
ATOM 648 C CA . GLY A 1 86 ? 15.471 -3.786 14.460 1.00 97.81 86 GLY A CA 1
ATOM 649 C C . GLY A 1 86 ? 14.067 -3.173 14.424 1.00 97.81 86 GLY A C 1
ATOM 650 O O . GLY A 1 86 ? 13.695 -2.484 15.378 1.00 97.81 86 GLY A O 1
ATOM 651 N N . THR A 1 87 ? 13.285 -3.419 13.368 1.00 98.25 87 THR A N 1
ATOM 652 C CA . THR A 1 87 ? 11.877 -2.997 13.246 1.00 98.25 87 THR A CA 1
ATOM 653 C C . THR A 1 87 ? 11.036 -3.347 14.478 1.00 98.25 87 THR A C 1
ATOM 655 O O . THR A 1 87 ? 10.441 -2.446 15.073 1.00 98.25 87 THR A O 1
ATOM 658 N N . GLY A 1 88 ? 11.065 -4.591 14.967 1.00 97.81 88 GLY A N 1
ATOM 659 C CA . GLY A 1 88 ? 10.326 -4.967 16.182 1.00 97.81 88 GLY A CA 1
ATOM 660 C C . GLY A 1 88 ? 10.691 -4.146 17.428 1.00 97.81 88 GLY A C 1
ATOM 661 O O . GLY A 1 88 ? 9.812 -3.729 18.184 1.00 97.81 88 GLY A O 1
ATOM 662 N N . ALA A 1 89 ? 11.976 -3.824 17.616 1.00 98.31 89 ALA A N 1
ATOM 663 C CA . ALA A 1 89 ? 12.427 -2.992 18.734 1.00 98.31 89 ALA A CA 1
ATOM 664 C C . ALA A 1 89 ? 11.967 -1.530 18.603 1.00 98.31 89 ALA A C 1
ATOM 666 O O . ALA A 1 89 ? 11.703 -0.875 19.614 1.00 98.31 89 ALA A O 1
ATOM 667 N N . LEU A 1 90 ? 11.864 -1.008 17.377 1.00 98.31 90 LEU A N 1
ATOM 668 C CA . LEU A 1 90 ? 11.259 0.299 17.129 1.00 98.31 90 LEU A CA 1
ATOM 669 C C . LEU A 1 90 ? 9.768 0.279 17.483 1.00 98.31 90 LEU A C 1
ATOM 671 O O . LEU A 1 90 ? 9.323 1.148 18.229 1.00 98.31 90 LEU A O 1
ATOM 675 N N . VAL A 1 91 ? 9.007 -0.697 16.978 1.00 98.25 91 VAL A N 1
ATOM 676 C CA . VAL A 1 91 ? 7.555 -0.760 17.209 1.00 98.25 91 VAL A CA 1
ATOM 677 C C . VAL A 1 91 ? 7.254 -0.883 18.701 1.00 98.25 91 VAL A C 1
ATOM 679 O O . VAL A 1 91 ? 6.408 -0.147 19.200 1.00 98.25 91 VAL A O 1
ATOM 682 N N . ALA A 1 92 ? 8.009 -1.705 19.436 1.00 97.94 92 ALA A N 1
ATOM 683 C CA . ALA A 1 92 ? 7.879 -1.829 20.888 1.00 97.94 92 ALA A CA 1
ATOM 684 C C . ALA A 1 92 ? 8.034 -0.484 21.626 1.00 97.94 92 ALA A C 1
ATOM 686 O O . ALA A 1 92 ? 7.294 -0.215 22.569 1.00 97.94 92 ALA A O 1
ATOM 687 N N . LYS A 1 93 ? 8.951 0.387 21.180 1.00 97.56 93 LYS A N 1
ATOM 688 C CA . LYS A 1 93 ? 9.105 1.745 21.734 1.00 97.56 93 LYS A CA 1
ATOM 689 C C . LYS A 1 93 ? 7.931 2.653 21.367 1.00 97.56 93 LYS A C 1
ATOM 691 O O . LYS A 1 93 ? 7.491 3.447 22.188 1.00 97.56 93 LYS A O 1
ATOM 696 N N . LEU A 1 94 ? 7.407 2.526 20.149 1.00 98.12 94 LEU A N 1
ATOM 697 C CA . LEU A 1 94 ? 6.295 3.346 19.664 1.00 98.12 94 LEU A CA 1
ATOM 698 C C . LEU A 1 94 ? 4.953 3.006 20.321 1.00 98.12 94 LEU A C 1
ATOM 700 O O . LEU A 1 94 ? 4.048 3.836 20.280 1.00 98.12 94 LEU A O 1
ATOM 704 N N . VAL A 1 95 ? 4.815 1.843 20.970 1.00 97.25 95 VAL A N 1
ATOM 705 C CA . VAL A 1 95 ? 3.592 1.480 21.711 1.00 97.25 95 VAL A CA 1
ATOM 706 C C . VAL A 1 95 ? 3.231 2.550 22.744 1.00 97.25 95 VAL A C 1
ATOM 708 O O . VAL A 1 95 ? 2.058 2.880 22.880 1.00 97.25 95 VAL A O 1
ATOM 711 N N . THR A 1 96 ? 4.218 3.139 23.429 1.00 95.56 96 THR A N 1
ATOM 712 C CA . THR A 1 96 ? 3.973 4.189 24.433 1.00 95.56 96 THR A CA 1
ATOM 713 C C . THR A 1 96 ? 3.657 5.558 23.828 1.00 95.56 96 THR A C 1
ATOM 715 O O . THR A 1 96 ? 3.104 6.406 24.519 1.00 95.56 96 THR A O 1
ATOM 718 N N . GLU A 1 97 ? 4.016 5.791 22.561 1.00 96.25 97 GLU A N 1
ATOM 719 C CA . GLU A 1 97 ? 3.692 7.024 21.822 1.00 96.25 97 GLU A CA 1
ATOM 720 C C . GLU A 1 97 ? 2.296 6.953 21.168 1.00 96.25 97 GLU A C 1
ATOM 722 O O . GLU A 1 97 ? 1.720 7.983 20.819 1.00 96.25 97 GLU A O 1
ATOM 727 N N . SER A 1 98 ? 1.756 5.746 20.973 1.00 97.19 98 SER A N 1
ATOM 728 C CA . SER A 1 98 ? 0.555 5.520 20.171 1.00 97.19 98 SER A CA 1
ATOM 729 C C . SER A 1 98 ? -0.733 5.972 20.885 1.00 97.19 98 SER A C 1
ATOM 731 O O . SER A 1 98 ? -0.986 5.553 22.016 1.00 97.19 98 SER A O 1
ATOM 733 N N . PRO A 1 99 ? -1.620 6.745 20.224 1.00 96.25 99 PRO A N 1
ATOM 734 C CA . PRO A 1 99 ? -2.917 7.155 20.777 1.00 96.25 99 PRO A CA 1
ATOM 735 C C . PRO A 1 99 ? -3.978 6.039 20.730 1.00 96.25 99 PRO A C 1
ATOM 737 O O . PRO A 1 99 ? -5.093 6.212 21.223 1.00 96.25 99 PRO A O 1
ATOM 740 N N . ALA A 1 100 ? -3.653 4.912 20.097 1.00 96.50 100 ALA A N 1
ATOM 741 C CA . ALA A 1 100 ? -4.511 3.751 19.907 1.00 96.50 100 ALA A CA 1
ATOM 742 C C . ALA A 1 100 ? -3.715 2.457 20.150 1.00 96.50 100 ALA A C 1
ATOM 744 O O . ALA A 1 100 ? -2.483 2.487 20.100 1.00 96.50 100 ALA A O 1
ATOM 745 N N . PRO A 1 101 ? -4.369 1.304 20.386 1.00 97.75 101 PRO A N 1
ATOM 746 C CA . PRO A 1 101 ? -3.674 0.024 20.458 1.00 97.75 101 PRO A CA 1
ATOM 747 C C . PRO A 1 101 ? -2.779 -0.202 19.232 1.00 97.75 101 PRO A C 1
ATOM 749 O O . PRO A 1 101 ? -3.268 -0.238 18.103 1.00 97.75 101 PRO A O 1
ATOM 752 N N . LEU A 1 102 ? -1.475 -0.345 19.477 1.00 98.56 102 LEU A N 1
ATOM 753 C CA . LEU A 1 102 ? -0.467 -0.684 18.477 1.00 98.56 102 LEU A CA 1
ATOM 7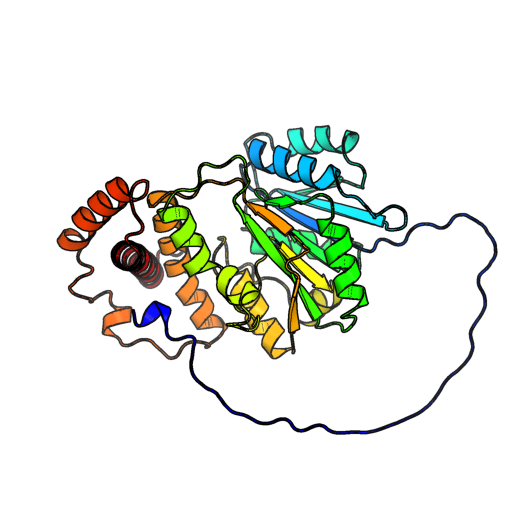54 C C . LEU A 1 102 ? -0.053 -2.138 18.682 1.00 98.56 102 LEU A C 1
ATOM 756 O O . LEU A 1 102 ? 0.541 -2.491 19.700 1.00 98.56 102 LEU A O 1
ATOM 760 N N . ILE A 1 103 ? -0.401 -2.979 17.719 1.00 98.44 103 ILE A N 1
ATOM 761 C CA . ILE A 1 103 ? -0.187 -4.421 17.748 1.00 98.44 103 ILE A CA 1
ATOM 762 C C . ILE A 1 103 ? 0.926 -4.737 16.765 1.00 98.44 103 ILE A C 1
ATOM 764 O O . ILE A 1 103 ? 0.882 -4.317 15.611 1.00 98.44 103 ILE A O 1
ATOM 768 N N . TYR A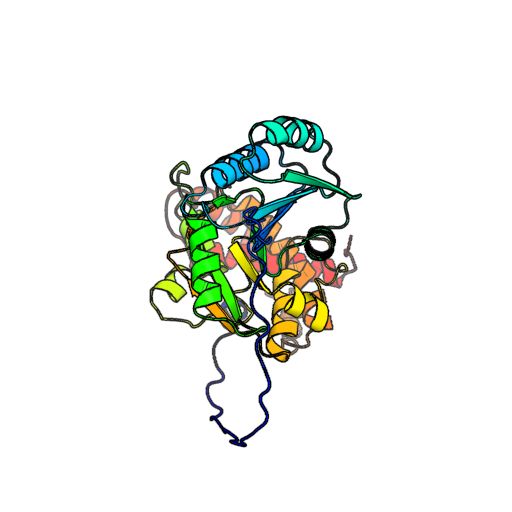 1 104 ? 1.913 -5.488 17.230 1.00 98.56 104 TYR A N 1
ATOM 769 C CA . TYR A 1 104 ? 3.019 -5.960 16.416 1.00 98.56 104 TYR A CA 1
ATOM 770 C C . TYR A 1 104 ? 2.878 -7.462 16.196 1.00 98.56 104 TYR A C 1
ATOM 772 O O . TYR A 1 104 ? 2.788 -8.225 17.160 1.00 98.56 104 TYR A O 1
ATOM 780 N N . LEU A 1 105 ? 2.861 -7.871 14.933 1.00 98.44 105 LEU A N 1
ATOM 781 C CA . LEU A 1 105 ? 2.873 -9.262 14.507 1.00 98.44 105 LEU A CA 1
ATOM 782 C C . LEU A 1 105 ? 4.163 -9.510 13.738 1.00 98.44 105 LEU A C 1
ATOM 784 O O . LEU A 1 105 ? 4.513 -8.730 12.860 1.00 98.44 105 LEU A O 1
ATOM 788 N N . TYR A 1 106 ? 4.845 -10.599 14.066 1.00 98.38 106 TYR A N 1
ATOM 789 C CA . TYR A 1 106 ? 6.009 -11.064 13.325 1.00 98.38 106 TYR A CA 1
ATOM 790 C C . TYR A 1 106 ? 5.662 -12.357 12.590 1.00 98.38 106 TYR A C 1
ATOM 792 O O . TYR A 1 106 ? 4.975 -13.220 13.150 1.00 98.38 106 TYR A O 1
ATOM 800 N N . GLN A 1 107 ? 6.171 -12.498 11.372 1.00 96.94 107 GLN A N 1
ATOM 801 C CA . GLN A 1 107 ? 6.174 -13.744 10.613 1.00 96.94 107 GLN A CA 1
ATOM 802 C C . GLN A 1 107 ? 7.516 -13.929 9.894 1.00 96.94 107 GLN A C 1
ATOM 804 O O . GLN A 1 107 ? 8.240 -12.967 9.645 1.00 96.94 107 GLN A O 1
ATOM 809 N N . GLU A 1 108 ? 7.851 -15.172 9.549 1.00 96.69 108 GLU A N 1
ATOM 810 C CA . GLU A 1 108 ? 8.942 -15.431 8.605 1.00 96.69 108 GLU A CA 1
ATOM 811 C C . GLU A 1 108 ? 8.572 -14.873 7.225 1.00 96.69 108 GLU A C 1
ATOM 813 O O . GLU A 1 108 ? 7.401 -14.929 6.836 1.00 96.69 108 GLU A O 1
ATOM 818 N N . ASN A 1 109 ? 9.562 -14.355 6.487 1.00 96.12 109 ASN A N 1
ATOM 819 C CA . ASN A 1 109 ? 9.328 -13.673 5.214 1.00 96.12 109 ASN A CA 1
ATOM 820 C C . ASN A 1 109 ? 8.548 -14.563 4.234 1.00 96.12 109 ASN A C 1
ATOM 822 O O . ASN A 1 109 ? 9.065 -15.556 3.716 1.00 96.12 109 ASN A O 1
ATOM 826 N N . SER A 1 110 ? 7.292 -14.192 4.008 1.00 94.62 110 SER A N 1
ATOM 827 C CA . SER A 1 110 ? 6.321 -14.931 3.195 1.00 94.62 110 SER A CA 1
ATOM 828 C C . SER A 1 110 ? 5.645 -14.037 2.154 1.00 94.62 110 SER A C 1
ATOM 830 O O . SER A 1 110 ? 4.772 -14.486 1.408 1.00 94.62 110 SER A O 1
ATOM 832 N N . GLY A 1 111 ? 6.064 -12.776 2.066 1.00 94.56 111 GLY A N 1
ATOM 833 C CA . GLY A 1 111 ? 5.583 -11.803 1.107 1.00 94.56 111 GLY A CA 1
ATOM 834 C C . GLY A 1 111 ? 4.384 -10.992 1.609 1.00 94.56 111 GLY A C 1
ATOM 835 O O . GLY A 1 111 ? 3.686 -11.347 2.567 1.00 94.56 111 GLY A O 1
ATOM 836 N N . PRO A 1 112 ? 4.073 -9.890 0.905 1.00 94.62 112 PRO A N 1
ATOM 837 C CA . PRO A 1 112 ? 3.086 -8.915 1.357 1.00 94.62 112 PRO A CA 1
ATOM 838 C C . PRO A 1 112 ? 1.648 -9.456 1.355 1.00 94.62 112 PRO A C 1
ATOM 840 O O . PRO A 1 112 ? 0.818 -8.976 2.126 1.00 94.62 112 PRO A O 1
ATOM 843 N N . ALA A 1 113 ? 1.338 -10.454 0.520 1.00 96.69 113 ALA A N 1
ATOM 844 C CA . ALA A 1 113 ? 0.046 -11.138 0.525 1.00 96.69 113 ALA A CA 1
ATOM 845 C C . ALA A 1 113 ? -0.209 -11.847 1.867 1.00 96.69 113 ALA A C 1
ATOM 847 O O . ALA A 1 113 ? -1.227 -11.593 2.513 1.00 96.69 113 ALA A O 1
ATOM 848 N N . ALA A 1 114 ? 0.747 -12.666 2.319 1.00 97.75 114 ALA A N 1
ATOM 849 C CA . ALA A 1 114 ? 0.666 -13.379 3.592 1.00 97.75 114 ALA A CA 1
ATOM 850 C C . ALA A 1 114 ? 0.589 -12.401 4.775 1.00 97.75 114 ALA A C 1
ATOM 852 O O . ALA A 1 114 ? -0.296 -12.523 5.624 1.00 97.75 114 ALA A O 1
ATOM 853 N N . ALA A 1 115 ? 1.427 -11.358 4.764 1.00 97.94 115 ALA A N 1
ATOM 854 C CA . ALA A 1 115 ? 1.417 -10.330 5.802 1.00 97.94 115 ALA A CA 1
ATOM 855 C C . ALA A 1 115 ? 0.049 -9.620 5.913 1.00 97.94 115 ALA A C 1
ATOM 857 O O . ALA A 1 115 ? -0.507 -9.456 7.005 1.00 97.94 115 ALA A O 1
ATOM 858 N N . ARG A 1 116 ? -0.563 -9.244 4.781 1.00 98.25 116 ARG A N 1
ATOM 859 C CA . ARG A 1 116 ? -1.909 -8.640 4.776 1.00 98.25 116 ARG A CA 1
ATOM 860 C C . ARG A 1 116 ? -2.978 -9.617 5.249 1.00 98.25 116 ARG A C 1
ATOM 862 O O . ARG A 1 116 ? -3.863 -9.210 6.002 1.00 98.25 116 ARG A O 1
ATOM 869 N N . ASN A 1 117 ? -2.893 -10.890 4.869 1.00 98.56 117 ASN A N 1
ATOM 870 C CA . ASN A 1 117 ? -3.819 -11.920 5.338 1.00 98.56 117 ASN A CA 1
ATOM 871 C C . ASN A 1 117 ? -3.757 -12.086 6.858 1.00 98.56 117 ASN A C 1
ATOM 873 O O . ASN A 1 117 ? -4.808 -12.128 7.505 1.00 98.56 117 ASN A O 1
ATOM 877 N N . GLN A 1 118 ? -2.555 -12.124 7.439 1.00 98.44 118 GLN A N 1
ATOM 878 C CA . GLN A 1 118 ? -2.372 -12.180 8.890 1.00 98.44 118 GLN A CA 1
ATOM 879 C C . GLN A 1 118 ? -3.006 -10.958 9.573 1.00 98.44 118 GLN A C 1
ATOM 881 O O . GLN A 1 118 ? -3.746 -11.107 10.553 1.00 98.44 118 GLN A O 1
ATOM 886 N N . GLY A 1 119 ? -2.796 -9.764 9.011 1.00 98.44 119 GLY A N 1
ATOM 887 C CA . GLY A 1 119 ? -3.428 -8.527 9.471 1.00 98.44 119 GLY A CA 1
ATOM 888 C C . GLY A 1 119 ? -4.959 -8.579 9.424 1.00 98.44 119 GLY A C 1
ATOM 889 O O . GLY A 1 119 ? -5.615 -8.312 10.429 1.00 98.44 119 GLY A O 1
ATOM 890 N N . ILE A 1 120 ? -5.545 -8.992 8.294 1.00 98.69 120 ILE A N 1
ATOM 891 C CA . ILE A 1 120 ? -7.005 -9.098 8.113 1.00 98.69 120 ILE A CA 1
ATOM 892 C C . ILE A 1 120 ? -7.613 -10.089 9.107 1.00 98.69 120 ILE A C 1
ATOM 894 O O . ILE A 1 120 ? -8.655 -9.810 9.704 1.00 98.69 120 ILE A O 1
ATOM 898 N N . ARG A 1 121 ? -6.972 -11.244 9.316 1.00 98.31 121 ARG A N 1
ATOM 899 C CA . ARG A 1 121 ? -7.458 -12.249 10.272 1.00 98.31 121 ARG A CA 1
ATOM 900 C C . ARG A 1 121 ? -7.406 -11.731 11.708 1.00 98.31 121 ARG A C 1
ATOM 902 O O . ARG A 1 121 ? -8.364 -11.959 12.444 1.00 98.31 121 ARG A O 1
ATOM 909 N N . THR A 1 122 ? -6.356 -10.993 12.065 1.00 98.19 122 THR A N 1
ATOM 910 C CA . THR A 1 122 ? -6.148 -10.446 13.417 1.00 98.19 122 THR A CA 1
ATOM 911 C C . THR A 1 122 ? -7.030 -9.233 13.722 1.00 98.19 122 THR A C 1
ATOM 913 O O . THR A 1 122 ? -7.402 -9.027 14.876 1.00 98.19 122 THR A O 1
ATOM 916 N N . ALA A 1 123 ? -7.385 -8.444 12.705 1.00 98.31 123 ALA A N 1
ATOM 917 C CA . ALA A 1 123 ? -8.214 -7.252 12.848 1.00 98.31 123 ALA A CA 1
ATOM 918 C C . ALA A 1 123 ? -9.514 -7.530 13.615 1.00 98.31 123 ALA A C 1
ATOM 920 O O . ALA A 1 123 ? -10.258 -8.462 13.293 1.00 98.31 123 ALA A O 1
ATOM 921 N N . ARG A 1 124 ? -9.800 -6.694 14.616 1.00 96.44 124 ARG A N 1
ATOM 922 C CA . ARG A 1 124 ? -11.018 -6.780 15.436 1.00 96.44 124 ARG A CA 1
ATOM 923 C C . ARG A 1 124 ? -12.129 -5.866 14.937 1.00 96.44 124 ARG A C 1
ATOM 925 O O . ARG A 1 124 ? -13.287 -6.067 15.293 1.00 96.44 124 ARG A O 1
ATOM 932 N N . ALA A 1 125 ? -11.790 -4.868 14.129 1.00 98.19 125 ALA A N 1
ATOM 933 C CA . ALA A 1 125 ? -12.758 -3.945 13.571 1.00 98.19 125 ALA A CA 1
ATOM 934 C C . ALA A 1 125 ? -13.512 -4.523 12.357 1.00 98.19 125 ALA A C 1
ATOM 936 O O . ALA A 1 125 ? -12.972 -5.347 11.612 1.00 98.19 125 ALA A O 1
ATOM 937 N N . PRO A 1 126 ? -14.735 -4.031 12.085 1.00 98.12 126 PRO A N 1
ATOM 938 C CA . PRO A 1 126 ? -15.475 -4.357 10.869 1.00 98.12 126 PRO A CA 1
ATOM 939 C C . PRO A 1 126 ? -14.851 -3.749 9.605 1.00 98.12 126 PRO A C 1
ATOM 941 O O . PRO A 1 126 ? -15.069 -4.273 8.514 1.00 98.12 126 PRO A O 1
ATOM 944 N N . LEU A 1 127 ? -14.077 -2.664 9.721 1.00 98.69 127 LEU A N 1
ATOM 945 C CA . LEU A 1 127 ? -13.343 -2.064 8.607 1.00 98.69 127 LEU A CA 1
ATOM 946 C C . LEU A 1 127 ? -11.848 -2.327 8.755 1.00 98.69 127 LEU A C 1
ATOM 948 O O . LEU A 1 127 ? -11.276 -2.109 9.824 1.00 98.69 127 LEU A O 1
ATOM 952 N N . VAL A 1 128 ? -11.214 -2.722 7.655 1.00 98.81 128 VAL A N 1
ATOM 953 C CA . VAL A 1 128 ? -9.756 -2.767 7.534 1.00 98.81 128 VAL A CA 1
ATOM 954 C C . VAL A 1 128 ? -9.308 -1.683 6.567 1.00 98.81 128 VAL A C 1
ATOM 956 O O . VAL A 1 128 ? -9.873 -1.558 5.483 1.00 98.81 128 VAL A O 1
ATOM 959 N N . LEU A 1 129 ? -8.311 -0.894 6.956 1.00 98.88 129 LEU A N 1
ATOM 960 C CA . LEU A 1 129 ? -7.644 0.080 6.094 1.00 98.88 129 LEU A CA 1
ATOM 961 C C . LEU A 1 129 ? -6.206 -0.378 5.883 1.00 98.88 129 LEU A C 1
ATOM 963 O O . LEU A 1 129 ? -5.443 -0.476 6.838 1.00 98.88 129 LEU A O 1
ATOM 967 N N . MET A 1 130 ? -5.850 -0.674 4.639 1.00 98.69 130 MET A N 1
ATOM 968 C CA . MET A 1 130 ? -4.493 -1.062 4.268 1.00 98.69 130 MET A CA 1
ATOM 969 C C . MET A 1 130 ? -3.699 0.181 3.878 1.00 98.69 130 MET A C 1
ATOM 971 O O . MET A 1 130 ? -4.145 0.965 3.033 1.00 98.69 130 MET A O 1
ATOM 975 N N . ILE A 1 131 ? -2.543 0.349 4.519 1.00 97.62 131 ILE A N 1
ATOM 976 C CA . ILE A 1 131 ? -1.623 1.467 4.313 1.00 97.62 131 ILE A CA 1
ATOM 977 C C . ILE A 1 131 ? -0.210 0.914 4.108 1.00 97.62 131 ILE A C 1
ATOM 979 O O . ILE A 1 131 ? 0.187 -0.056 4.751 1.00 97.62 131 ILE A O 1
ATOM 983 N N . GLY A 1 132 ? 0.551 1.520 3.194 1.00 96.75 132 GLY A N 1
ATOM 984 C CA . GLY A 1 132 ? 1.965 1.185 2.999 1.00 96.75 132 GLY A CA 1
ATOM 985 C C . GLY A 1 132 ? 2.846 1.719 4.132 1.00 96.75 132 GLY A C 1
ATOM 986 O O . GLY A 1 132 ? 2.558 2.768 4.703 1.00 96.75 132 GLY A O 1
ATOM 987 N N . ASP A 1 133 ? 3.953 1.045 4.436 1.00 96.88 133 ASP A N 1
ATOM 988 C CA . ASP A 1 133 ? 4.892 1.492 5.479 1.00 96.88 133 ASP A CA 1
ATOM 989 C C . ASP A 1 133 ? 5.653 2.789 5.142 1.00 96.88 133 ASP A C 1
ATOM 991 O O . ASP A 1 133 ? 6.331 3.350 6.000 1.00 96.88 133 ASP A O 1
ATOM 995 N N . ASP A 1 134 ? 5.508 3.292 3.915 1.00 96.19 134 ASP A N 1
ATOM 996 C CA . ASP A 1 134 ? 6.038 4.557 3.407 1.00 96.19 134 ASP A CA 1
ATOM 997 C C . ASP A 1 134 ? 4.974 5.623 3.141 1.00 96.19 134 ASP A C 1
ATOM 999 O O . ASP A 1 134 ? 5.238 6.632 2.477 1.00 96.19 134 ASP A O 1
ATOM 1003 N N . ILE A 1 135 ? 3.777 5.421 3.686 1.00 97.62 135 ILE A N 1
ATOM 1004 C CA . ILE A 1 135 ? 2.656 6.339 3.553 1.00 97.62 135 ILE A CA 1
ATOM 1005 C C . ILE A 1 135 ? 2.491 7.152 4.839 1.00 97.62 135 ILE A C 1
ATOM 1007 O O . ILE A 1 135 ? 2.192 6.633 5.913 1.00 97.62 135 ILE A O 1
ATOM 1011 N N . LEU A 1 136 ? 2.644 8.467 4.718 1.00 98.31 136 LEU A N 1
ATOM 1012 C CA . LEU A 1 136 ? 2.360 9.437 5.766 1.00 98.31 136 LEU A CA 1
ATOM 1013 C C . LEU A 1 136 ? 0.881 9.827 5.682 1.00 98.31 136 LEU A C 1
ATOM 1015 O O . LEU A 1 136 ? 0.462 10.542 4.769 1.00 98.31 136 LEU A O 1
ATOM 1019 N N . ALA A 1 137 ? 0.076 9.343 6.622 1.00 98.31 137 ALA A N 1
ATOM 1020 C CA . ALA A 1 137 ? -1.344 9.670 6.687 1.00 98.31 137 ALA A CA 1
ATOM 1021 C C . ALA A 1 137 ? -1.562 11.169 6.964 1.00 98.31 137 ALA A C 1
ATOM 1023 O O . ALA A 1 137 ? -0.984 11.712 7.908 1.00 98.31 137 ALA A O 1
ATOM 1024 N N . ALA A 1 138 ? -2.429 11.841 6.194 1.00 98.31 138 ALA A N 1
ATOM 1025 C CA . ALA A 1 138 ? -2.872 13.185 6.567 1.00 98.31 138 ALA A CA 1
ATOM 1026 C C . ALA A 1 138 ? -3.703 13.122 7.866 1.00 98.31 138 ALA A C 1
ATOM 1028 O O . ALA A 1 138 ? -4.357 12.102 8.104 1.00 98.31 138 ALA A O 1
ATOM 1029 N N . PRO A 1 139 ? -3.754 14.188 8.691 1.00 98.19 139 PRO A N 1
ATOM 1030 C CA . PRO A 1 139 ? -4.393 14.149 10.015 1.00 98.19 139 PRO A CA 1
ATOM 1031 C C . PRO A 1 139 ? -5.870 13.732 10.036 1.00 98.19 139 PRO A C 1
ATOM 1033 O O . PRO A 1 139 ? -6.388 13.362 11.078 1.00 98.19 139 PRO A O 1
ATOM 1036 N N . ASN A 1 140 ? -6.580 13.799 8.913 1.00 98.06 140 ASN A N 1
ATOM 1037 C CA . ASN A 1 140 ? -7.994 13.437 8.819 1.00 98.06 140 ASN A CA 1
ATOM 1038 C C . ASN A 1 140 ? -8.245 12.124 8.056 1.00 98.06 140 ASN A C 1
ATOM 1040 O O . ASN A 1 140 ? -9.411 11.794 7.828 1.00 98.06 140 ASN A O 1
ATOM 1044 N N . LEU A 1 141 ? -7.202 11.386 7.657 1.00 98.75 141 LEU A N 1
ATOM 1045 C CA . LEU A 1 141 ? -7.308 10.2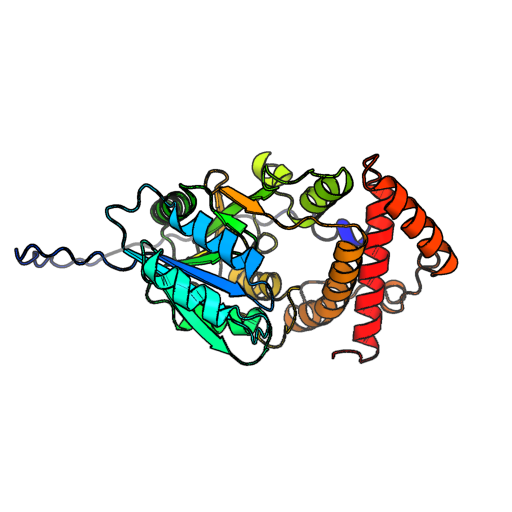01 6.801 1.00 98.75 141 LEU A CA 1
ATOM 1046 C C . LEU A 1 141 ? -8.340 9.200 7.340 1.00 98.75 141 LEU A C 1
ATOM 1048 O O . LEU A 1 141 ? -9.310 8.876 6.651 1.00 98.75 141 LEU A O 1
ATOM 1052 N N . LEU A 1 142 ? -8.182 8.759 8.592 1.00 98.69 142 LEU A N 1
ATOM 1053 C CA . LEU A 1 142 ? -9.057 7.739 9.181 1.00 98.69 142 LEU A CA 1
ATOM 1054 C C . LEU A 1 142 ? -10.510 8.222 9.270 1.00 98.69 142 LEU A C 1
ATOM 1056 O O . LEU A 1 142 ? -11.435 7.497 8.900 1.00 98.69 142 LEU A O 1
ATOM 1060 N N . ALA A 1 143 ? -10.718 9.474 9.690 1.00 98.44 143 ALA A N 1
ATOM 1061 C CA . ALA A 1 143 ? -12.046 10.077 9.773 1.00 98.44 143 ALA A CA 1
ATOM 1062 C C . ALA A 1 143 ? -12.738 10.141 8.398 1.00 98.44 143 ALA A C 1
ATOM 1064 O O . ALA A 1 143 ? -13.953 9.947 8.307 1.00 98.44 143 ALA A O 1
ATOM 1065 N N . LYS A 1 144 ? -11.984 10.367 7.315 1.00 98.75 144 LYS A N 1
ATOM 1066 C CA . LYS A 1 144 ? -12.519 10.402 5.945 1.00 98.75 144 LYS A CA 1
ATOM 1067 C C . LYS A 1 144 ? -12.896 9.016 5.429 1.00 98.75 144 LYS A C 1
ATOM 1069 O O . LYS A 1 144 ? -13.979 8.889 4.858 1.00 98.75 144 LYS A O 1
ATOM 1074 N N . HIS A 1 145 ? -12.093 7.986 5.696 1.00 98.81 145 HIS A N 1
ATOM 1075 C CA . HIS A 1 145 ? -12.470 6.598 5.393 1.00 98.81 145 HIS A CA 1
ATOM 1076 C C . HIS A 1 145 ? -13.740 6.179 6.150 1.00 98.81 145 HIS A C 1
ATOM 1078 O O . HIS A 1 145 ? -14.678 5.645 5.553 1.00 98.81 145 HIS A O 1
ATOM 1084 N N . LEU A 1 146 ? -13.825 6.491 7.446 1.00 98.62 146 LEU A N 1
ATOM 1085 C CA . LEU A 1 146 ? -15.006 6.204 8.268 1.00 98.62 146 LEU A CA 1
ATOM 1086 C C . LEU A 1 146 ? -16.259 6.926 7.757 1.00 98.62 146 LEU A C 1
ATOM 1088 O O . LEU A 1 146 ? -17.317 6.313 7.614 1.00 98.62 146 LEU A O 1
ATOM 1092 N N . ALA A 1 147 ? -16.154 8.221 7.450 1.00 98.44 147 ALA A N 1
ATOM 1093 C CA . ALA A 1 147 ? -17.266 8.996 6.903 1.00 98.44 147 ALA A CA 1
ATOM 1094 C C . ALA A 1 147 ? -17.730 8.454 5.540 1.00 98.44 147 ALA A C 1
ATOM 1096 O O . ALA A 1 147 ? -18.933 8.375 5.286 1.00 98.44 147 ALA A O 1
ATOM 1097 N N . ALA A 1 148 ? -16.797 8.033 4.685 1.00 98.69 148 ALA A N 1
ATOM 1098 C CA . ALA A 1 148 ? -17.118 7.430 3.398 1.00 98.69 148 ALA A CA 1
ATOM 1099 C C . ALA A 1 148 ? -17.855 6.092 3.557 1.00 98.69 148 ALA A C 1
ATOM 1101 O O . ALA A 1 148 ? -18.861 5.879 2.889 1.00 98.69 148 ALA A O 1
ATOM 1102 N N . HIS A 1 149 ? -17.449 5.231 4.492 1.00 98.62 149 HIS A N 1
ATOM 1103 C CA . HIS A 1 149 ? -18.168 3.982 4.765 1.00 98.62 149 HIS A CA 1
ATOM 1104 C C . HIS A 1 149 ? -19.549 4.187 5.404 1.00 98.62 149 HIS A C 1
ATOM 1106 O O . HIS A 1 149 ? -20.436 3.369 5.179 1.00 98.62 149 HIS A O 1
ATOM 1112 N N . LYS A 1 150 ? -19.779 5.290 6.129 1.00 98.00 150 LYS A N 1
ATOM 1113 C CA . LYS A 1 150 ? -21.139 5.679 6.554 1.00 98.00 150 LYS A CA 1
ATOM 1114 C C . LYS A 1 150 ? -22.018 6.075 5.364 1.00 98.00 150 LYS A C 1
ATOM 1116 O O . LYS A 1 150 ? -23.205 5.771 5.356 1.00 98.00 150 LYS A O 1
ATOM 1121 N N . ARG A 1 151 ? -21.438 6.744 4.362 1.00 98.50 151 ARG A N 1
ATOM 1122 C CA . ARG A 1 151 ? -22.128 7.117 3.115 1.00 98.50 151 ARG A CA 1
ATOM 1123 C C . ARG A 1 151 ? -22.358 5.919 2.186 1.00 98.50 151 ARG A C 1
ATOM 1125 O O . ARG A 1 151 ? -23.373 5.882 1.499 1.00 98.50 151 ARG A O 1
ATOM 1132 N N . TYR A 1 152 ? -21.437 4.958 2.183 1.00 98.38 152 TYR A N 1
ATOM 1133 C CA . TYR A 1 152 ? -21.456 3.752 1.351 1.00 98.38 152 TYR A CA 1
ATOM 1134 C C . TYR A 1 152 ? -21.430 2.494 2.239 1.00 98.38 152 TYR A C 1
ATOM 1136 O O . TYR A 1 152 ? -20.369 1.879 2.442 1.00 98.38 152 TYR A O 1
ATOM 1144 N N . PRO A 1 153 ? -22.581 2.135 2.840 1.00 98.25 153 PRO A N 1
ATOM 1145 C CA . PRO A 1 153 ? -22.638 1.135 3.901 1.00 98.25 153 PRO A CA 1
ATOM 1146 C C . PRO A 1 153 ? -22.670 -0.311 3.394 1.00 98.25 153 PRO A C 1
ATOM 1148 O O . PRO A 1 153 ? -22.532 -1.218 4.210 1.00 98.25 153 PRO A O 1
ATOM 1151 N N . LEU A 1 154 ? -22.842 -0.562 2.087 1.00 98.56 154 LEU A N 1
ATOM 1152 C CA . LEU A 1 154 ? -22.989 -1.934 1.591 1.00 98.56 154 LEU A CA 1
ATOM 1153 C C . LEU A 1 154 ? -21.681 -2.715 1.735 1.00 98.56 154 LEU A C 1
ATOM 1155 O O . LEU A 1 154 ? -20.588 -2.145 1.680 1.00 98.56 154 LEU A O 1
ATOM 1159 N N . LEU A 1 155 ? -21.796 -4.029 1.918 1.00 98.25 155 LEU A N 1
ATOM 1160 C CA . LEU A 1 155 ? -20.670 -4.908 2.232 1.00 98.25 155 LEU A CA 1
ATOM 1161 C C . LEU A 1 155 ? -19.562 -4.844 1.164 1.00 98.25 155 LEU A C 1
ATOM 1163 O O . LEU A 1 155 ? -18.383 -4.798 1.500 1.00 98.25 155 LEU A O 1
ATOM 1167 N N . GLN A 1 156 ? -19.951 -4.733 -0.105 1.00 98.38 156 GLN A N 1
ATOM 1168 C CA . GLN A 1 156 ? -19.062 -4.640 -1.265 1.00 98.38 156 GLN A CA 1
ATOM 1169 C C . GLN A 1 156 ? -18.450 -3.246 -1.512 1.00 98.38 156 GLN A C 1
ATOM 1171 O O . GLN A 1 156 ? -17.656 -3.087 -2.435 1.00 98.38 156 GLN A O 1
ATOM 1176 N N . ASP A 1 157 ? -18.822 -2.215 -0.740 1.00 98.69 157 ASP A N 1
ATOM 1177 C CA . ASP A 1 157 ? -18.279 -0.863 -0.932 1.00 98.69 157 ASP A CA 1
ATOM 1178 C C . ASP A 1 157 ? -16.894 -0.725 -0.280 1.00 98.69 157 ASP A C 1
ATOM 1180 O O . ASP A 1 157 ? -16.775 -0.731 0.953 1.00 98.69 157 ASP A O 1
ATOM 1184 N N . ALA A 1 158 ? -15.870 -0.526 -1.105 1.00 98.75 158 ALA A N 1
ATOM 1185 C CA . ALA A 1 158 ? -14.511 -0.162 -0.717 1.00 98.75 158 ALA A CA 1
ATOM 1186 C C . ALA A 1 158 ? -14.263 1.341 -0.915 1.00 98.75 158 ALA A C 1
ATOM 1188 O O . ALA A 1 158 ? -14.919 1.991 -1.726 1.00 98.75 158 ALA A O 1
ATOM 1189 N N . VAL A 1 159 ? -13.305 1.904 -0.183 1.00 98.88 159 VAL A N 1
ATOM 1190 C CA . VAL A 1 159 ? -12.956 3.329 -0.253 1.00 98.88 159 VAL A CA 1
ATOM 1191 C C . VAL A 1 159 ? -11.478 3.479 -0.568 1.00 98.88 159 VAL A C 1
ATOM 1193 O O . VAL A 1 159 ? -10.638 3.093 0.243 1.00 98.88 159 VAL A O 1
ATOM 1196 N N . LEU A 1 160 ? -11.174 4.071 -1.721 1.00 98.75 160 LEU A N 1
ATOM 1197 C CA . LEU A 1 160 ? -9.823 4.428 -2.142 1.00 98.75 160 LEU A CA 1
ATOM 1198 C C . LEU A 1 160 ? -9.542 5.889 -1.783 1.00 98.75 160 LEU A C 1
ATOM 1200 O O . LEU A 1 160 ? -10.259 6.788 -2.229 1.00 98.75 160 LEU A O 1
ATOM 1204 N N . GLY A 1 161 ? -8.490 6.125 -1.007 1.00 98.50 161 GLY A N 1
ATOM 1205 C CA . GLY A 1 161 ? -7.998 7.466 -0.722 1.00 98.50 161 GLY A CA 1
ATOM 1206 C C . GLY A 1 161 ? -6.998 7.965 -1.769 1.00 98.50 161 GLY A C 1
ATOM 1207 O O . GLY A 1 161 ? -6.445 7.199 -2.560 1.00 98.50 161 GLY A O 1
ATOM 1208 N N . LEU A 1 162 ? -6.756 9.274 -1.781 1.00 97.75 162 LEU A N 1
ATOM 1209 C CA . LEU A 1 162 ? -5.737 9.887 -2.634 1.00 97.75 162 LEU A CA 1
ATOM 1210 C C . LEU A 1 162 ? -4.349 9.667 -2.029 1.00 97.75 162 LEU A C 1
ATOM 1212 O O . LEU A 1 162 ? -4.163 9.845 -0.826 1.00 97.75 162 LEU A O 1
ATOM 1216 N N . VAL A 1 163 ? -3.369 9.330 -2.867 1.00 96.38 163 VAL A N 1
ATOM 1217 C CA . VAL A 1 163 ? -1.956 9.328 -2.477 1.00 96.38 163 VAL A CA 1
ATOM 1218 C C . VAL A 1 163 ? -1.190 10.321 -3.338 1.00 96.38 163 VAL A C 1
ATOM 1220 O O . VAL A 1 163 ? -1.144 10.192 -4.561 1.00 96.38 163 VAL A O 1
ATOM 1223 N N . GLU A 1 164 ? -0.569 11.297 -2.686 1.00 94.56 164 GLU A N 1
ATOM 1224 C CA . GLU A 1 164 ? 0.305 12.287 -3.315 1.00 94.56 164 GLU A CA 1
ATOM 1225 C C . GLU A 1 164 ? 1.762 12.066 -2.902 1.00 94.56 164 GLU A C 1
ATOM 1227 O O . GLU A 1 164 ? 2.071 11.247 -2.039 1.00 94.56 164 GLU A O 1
ATOM 1232 N N . TRP A 1 165 ? 2.690 12.793 -3.515 1.00 94.56 165 TRP A N 1
ATOM 1233 C CA . TRP A 1 165 ? 4.069 12.815 -3.034 1.00 94.56 165 TRP A CA 1
ATOM 1234 C C . TRP A 1 165 ? 4.169 13.579 -1.716 1.00 94.56 165 TRP A C 1
ATOM 1236 O O . TRP A 1 165 ? 3.524 14.614 -1.549 1.00 94.56 165 TRP A O 1
ATOM 1246 N N . ALA A 1 166 ? 5.005 13.098 -0.794 1.00 93.56 166 ALA A N 1
ATOM 1247 C CA . ALA A 1 166 ? 5.294 13.845 0.423 1.00 93.56 166 ALA A CA 1
ATOM 1248 C C . ALA A 1 166 ? 5.876 15.233 0.096 1.00 93.56 166 ALA A C 1
ATOM 1250 O O . ALA A 1 166 ? 6.801 15.317 -0.717 1.00 93.56 166 ALA A O 1
ATOM 1251 N N . PRO A 1 167 ? 5.392 16.319 0.738 1.00 89.81 167 PRO A N 1
ATOM 1252 C CA . PRO A 1 167 ? 5.898 17.676 0.500 1.00 89.81 167 PRO A CA 1
ATOM 1253 C C . PRO A 1 167 ? 7.400 17.844 0.771 1.00 89.81 167 PRO A C 1
ATOM 1255 O O . PRO A 1 167 ? 8.025 18.772 0.267 1.00 89.81 167 PRO A O 1
ATOM 1258 N N . SER A 1 168 ? 7.983 16.947 1.569 1.00 89.12 168 SER A N 1
ATOM 1259 C CA . SER A 1 168 ? 9.418 16.866 1.859 1.00 89.12 168 SER A CA 1
ATOM 1260 C C . SER A 1 168 ? 10.265 16.393 0.674 1.00 89.12 168 SER A C 1
ATOM 1262 O O . SER A 1 168 ? 11.486 16.558 0.699 1.00 89.12 168 SER A O 1
ATOM 1264 N N . LEU A 1 169 ? 9.664 15.773 -0.345 1.00 91.00 169 LEU A N 1
ATOM 1265 C CA . LEU A 1 169 ? 10.391 15.208 -1.475 1.00 91.00 169 LEU A CA 1
ATOM 1266 C C . LEU A 1 169 ? 10.585 16.233 -2.590 1.00 91.00 169 LEU A C 1
ATOM 1268 O O . LEU A 1 169 ? 9.657 16.911 -3.023 1.00 91.00 169 LEU A O 1
ATOM 1272 N N . ASN A 1 170 ? 11.794 16.256 -3.148 1.00 91.56 170 ASN A N 1
ATOM 1273 C CA . ASN A 1 170 ? 12.041 16.922 -4.420 1.00 91.56 170 ASN A CA 1
ATOM 1274 C C . ASN A 1 170 ? 11.537 16.031 -5.567 1.00 91.56 170 ASN A C 1
ATOM 1276 O O . ASN A 1 170 ? 12.244 15.125 -6.024 1.00 91.56 170 ASN A O 1
ATOM 1280 N N . VAL A 1 171 ? 10.293 16.252 -5.993 1.00 91.94 171 VAL A N 1
ATOM 1281 C CA . VAL A 1 171 ? 9.639 15.430 -7.017 1.00 91.94 171 VAL A CA 1
ATOM 1282 C C . VAL A 1 171 ? 10.263 15.696 -8.386 1.00 91.94 171 VAL A C 1
ATOM 1284 O O . VAL A 1 171 ? 10.183 16.785 -8.947 1.00 91.94 171 VAL A O 1
ATOM 1287 N N . THR A 1 172 ? 10.889 14.667 -8.951 1.00 92.38 172 THR A N 1
ATOM 1288 C CA . THR A 1 172 ? 11.511 14.761 -10.276 1.00 92.38 172 THR A CA 1
ATOM 1289 C C . THR A 1 172 ? 10.469 14.669 -11.402 1.00 92.38 172 THR A C 1
ATOM 1291 O O . THR A 1 172 ? 9.411 14.059 -11.217 1.00 92.38 172 THR A O 1
ATOM 1294 N N . PRO A 1 173 ? 10.766 15.175 -12.617 1.00 92.00 173 PRO A N 1
ATOM 1295 C CA . PRO A 1 173 ? 9.929 14.946 -13.798 1.00 92.00 173 PRO A CA 1
ATOM 1296 C C . PRO A 1 173 ? 9.582 13.468 -14.036 1.00 92.00 173 PRO A C 1
ATOM 1298 O O . PRO A 1 173 ? 8.456 13.145 -14.417 1.00 92.00 173 PRO A O 1
ATOM 1301 N N . PHE A 1 174 ? 10.523 12.555 -13.770 1.00 92.25 174 PHE A N 1
ATOM 1302 C CA . PHE A 1 174 ? 10.266 11.118 -13.843 1.00 92.25 174 PHE A CA 1
ATOM 1303 C C . PHE A 1 174 ? 9.280 10.632 -12.776 1.00 92.25 174 PHE A C 1
ATOM 1305 O O . PHE A 1 174 ? 8.397 9.846 -13.102 1.00 92.25 174 PHE A O 1
ATOM 1312 N N . MET A 1 175 ? 9.384 11.100 -11.529 1.00 92.75 175 MET A N 1
ATOM 1313 C CA . MET A 1 175 ? 8.445 10.733 -10.458 1.00 92.75 175 MET A CA 1
ATOM 1314 C C . MET A 1 175 ? 7.011 11.171 -10.774 1.00 92.75 175 MET A C 1
ATOM 1316 O O . MET A 1 175 ? 6.080 10.388 -10.580 1.00 92.75 175 MET A O 1
ATOM 1320 N N . HIS A 1 176 ? 6.834 12.382 -11.314 1.00 89.31 176 HIS A N 1
ATOM 1321 C CA . HIS A 1 176 ? 5.533 12.843 -11.808 1.00 89.31 176 HIS A CA 1
ATOM 1322 C C . HIS A 1 176 ? 4.995 11.929 -12.911 1.00 89.31 176 HIS A C 1
ATOM 1324 O O . HIS A 1 176 ? 3.865 11.449 -12.824 1.00 89.31 176 HIS A O 1
ATOM 1330 N N . TRP A 1 177 ? 5.820 11.639 -13.922 1.00 90.69 177 TRP A N 1
ATOM 1331 C CA . TRP A 1 177 ? 5.437 10.737 -15.006 1.00 90.69 177 TRP A CA 1
ATOM 1332 C C . TRP A 1 177 ? 5.084 9.333 -14.490 1.00 90.69 177 TRP A C 1
ATOM 1334 O O . TRP A 1 177 ? 4.079 8.761 -14.911 1.00 90.69 177 TRP A O 1
ATOM 1344 N N . TRP A 1 178 ? 5.875 8.790 -13.563 1.00 89.19 178 TRP A N 1
ATOM 1345 C CA . TRP A 1 178 ? 5.693 7.458 -12.995 1.00 89.19 178 TRP A CA 1
ATOM 1346 C C . TRP A 1 178 ? 4.338 7.316 -12.300 1.00 89.19 178 TRP A C 1
ATOM 1348 O O . TRP A 1 178 ? 3.601 6.381 -12.608 1.00 89.19 178 TRP A O 1
ATOM 1358 N N . VAL A 1 179 ? 3.984 8.246 -11.406 1.00 85.81 179 VAL A N 1
ATOM 1359 C CA . VAL A 1 179 ? 2.714 8.169 -10.666 1.00 85.81 179 VAL A CA 1
ATOM 1360 C C . VAL A 1 179 ? 1.515 8.327 -11.588 1.00 85.81 179 VAL A C 1
ATOM 1362 O O . VAL A 1 179 ? 0.595 7.510 -11.520 1.00 85.81 179 VAL A O 1
ATOM 1365 N N . GLU A 1 180 ? 1.546 9.299 -12.500 1.00 84.19 180 GLU A N 1
ATOM 1366 C CA . GLU A 1 180 ? 0.424 9.539 -13.413 1.00 84.19 180 GLU A CA 1
ATOM 1367 C C . GLU A 1 180 ? 0.153 8.323 -14.311 1.00 84.19 180 GLU A C 1
ATOM 1369 O O . GLU A 1 180 ? -0.995 7.956 -14.549 1.00 84.19 180 GLU A O 1
ATOM 1374 N N . ASN A 1 181 ? 1.208 7.630 -14.749 1.00 83.75 181 ASN A N 1
ATOM 1375 C CA . ASN A 1 181 ? 1.081 6.474 -15.638 1.00 83.75 181 ASN A CA 1
ATOM 1376 C C . ASN A 1 181 ? 0.838 5.144 -14.906 1.00 83.75 181 ASN A C 1
ATOM 1378 O O . ASN A 1 181 ? 0.513 4.155 -15.563 1.00 83.75 181 ASN A O 1
ATOM 1382 N N . ARG A 1 182 ? 1.019 5.079 -13.580 1.00 83.19 182 ARG A N 1
ATOM 1383 C CA . ARG A 1 182 ? 0.838 3.844 -12.790 1.00 83.19 182 ARG A CA 1
ATOM 1384 C C . ARG A 1 182 ? -0.406 3.855 -11.913 1.00 83.19 182 ARG A C 1
ATOM 1386 O O . ARG A 1 182 ? -1.066 2.827 -11.844 1.00 83.19 182 ARG A O 1
ATOM 1393 N N . PHE A 1 183 ? -0.704 4.978 -11.265 1.00 84.88 183 PHE A N 1
ATOM 1394 C CA . PHE A 1 183 ? -1.793 5.093 -10.287 1.00 84.88 183 PHE A CA 1
ATOM 1395 C C . PHE A 1 183 ? -2.948 5.967 -10.779 1.00 84.88 183 PHE A C 1
ATOM 1397 O O . PHE A 1 183 ? -4.060 5.848 -10.282 1.00 84.88 183 PHE A O 1
ATOM 1404 N N . ARG A 1 184 ? -2.710 6.834 -11.777 1.00 90.31 184 ARG A N 1
ATOM 1405 C CA . ARG A 1 184 ? -3.765 7.565 -12.505 1.00 90.31 184 ARG A CA 1
ATOM 1406 C C . ARG A 1 184 ? -4.698 8.388 -11.598 1.00 90.31 184 ARG A C 1
ATOM 1408 O O . ARG A 1 184 ? -5.839 8.659 -11.972 1.00 90.31 184 ARG A O 1
ATOM 1415 N N . PHE A 1 185 ? -4.213 8.818 -10.429 1.00 92.31 185 PHE A N 1
ATOM 1416 C CA . PHE A 1 185 ? -4.977 9.662 -9.505 1.00 92.31 185 PHE A CA 1
ATOM 1417 C C . PHE A 1 185 ? -5.417 10.975 -10.165 1.00 92.31 185 PHE A C 1
ATOM 1419 O O . PHE A 1 185 ? -6.551 11.396 -9.953 1.00 92.31 185 PHE A O 1
ATOM 1426 N N . GLY A 1 186 ? -4.593 11.565 -11.043 1.00 91.69 186 GLY A N 1
ATOM 1427 C CA . GLY A 1 186 ? -4.971 12.752 -11.813 1.00 91.69 186 GLY A CA 1
ATOM 1428 C C . GLY A 1 186 ? -6.177 12.512 -12.728 1.00 91.69 186 GLY A C 1
ATOM 1429 O O . GLY A 1 186 ? -7.065 13.361 -12.829 1.00 91.69 186 GLY A O 1
ATOM 1430 N N . ALA A 1 187 ? -6.271 11.331 -13.347 1.00 92.00 187 ALA A N 1
ATOM 1431 C CA . ALA A 1 187 ? -7.427 10.949 -14.156 1.00 92.00 187 ALA A CA 1
ATOM 1432 C C . ALA A 1 187 ? -8.694 10.739 -13.310 1.00 92.00 187 ALA A C 1
ATOM 1434 O O . ALA A 1 187 ? -9.766 11.171 -13.739 1.00 92.00 187 ALA A O 1
ATOM 1435 N N . LEU A 1 188 ? -8.574 10.128 -12.122 1.00 94.44 188 LEU A N 1
ATOM 1436 C CA . LEU A 1 188 ? -9.684 9.970 -11.170 1.00 94.44 188 LEU A CA 1
ATOM 1437 C C . LEU A 1 188 ? -10.195 11.331 -10.680 1.00 94.44 188 LEU A C 1
ATOM 1439 O O . LEU A 1 188 ? -11.389 11.604 -10.731 1.00 94.44 188 LEU A O 1
ATOM 1443 N N . GLN A 1 189 ? -9.292 12.220 -10.257 1.00 94.69 189 GLN A N 1
ATOM 1444 C CA . GLN A 1 189 ? -9.649 13.565 -9.792 1.00 94.69 189 GLN A CA 1
ATOM 1445 C C . GLN A 1 189 ? -10.316 14.401 -10.889 1.00 94.69 189 GLN A C 1
ATOM 1447 O O . GLN A 1 189 ? -11.218 15.184 -10.605 1.00 94.69 189 GLN A O 1
ATOM 1452 N N . ALA A 1 190 ? -9.893 14.222 -12.142 1.00 94.25 190 ALA A N 1
ATOM 1453 C CA . ALA A 1 190 ? -10.485 14.891 -13.294 1.00 94.25 190 ALA A CA 1
ATOM 1454 C C . ALA A 1 190 ? -11.790 14.237 -13.792 1.00 94.25 190 ALA A C 1
ATOM 1456 O O . ALA A 1 190 ? -12.331 14.700 -14.796 1.00 94.25 190 ALA A O 1
ATOM 1457 N N . GLY A 1 191 ? -12.266 13.154 -13.162 1.00 93.31 191 GLY A N 1
ATOM 1458 C CA . GLY A 1 191 ? -13.463 12.422 -13.592 1.00 93.31 191 GLY A CA 1
ATOM 1459 C C . GLY A 1 191 ? -13.335 11.797 -14.984 1.00 93.31 191 GLY A C 1
ATOM 1460 O O . GLY A 1 191 ? -14.329 11.594 -15.674 1.00 93.31 191 GLY A O 1
ATOM 1461 N N . LYS A 1 192 ? -12.106 11.538 -15.447 1.00 92.94 192 LYS A N 1
ATOM 1462 C CA . LYS A 1 192 ? -11.851 10.939 -16.769 1.00 92.94 192 LYS A CA 1
ATOM 1463 C C . LYS A 1 192 ? -12.008 9.423 -16.758 1.00 92.94 192 LYS A C 1
ATOM 1465 O O . LYS A 1 192 ? -12.068 8.808 -17.820 1.00 92.94 192 LYS A O 1
ATOM 1470 N N . VAL A 1 193 ? -11.961 8.826 -15.571 1.00 92.88 193 VAL A N 1
ATOM 1471 C CA . VAL A 1 193 ? -11.978 7.383 -15.336 1.00 92.88 193 VAL A CA 1
ATOM 1472 C C . VAL A 1 193 ? -12.753 7.129 -14.052 1.00 92.88 193 VAL A C 1
ATOM 1474 O O . VAL A 1 193 ? -12.625 7.897 -13.101 1.00 92.88 193 VAL A O 1
ATOM 1477 N N . GLU A 1 194 ? -13.522 6.048 -14.030 1.00 93.19 194 GLU A N 1
ATOM 1478 C CA . GLU A 1 194 ? -14.152 5.543 -12.812 1.00 93.19 194 GLU A CA 1
ATOM 1479 C C . GLU A 1 194 ? -13.267 4.448 -12.198 1.00 93.19 194 GLU A C 1
ATOM 1481 O O . GLU A 1 194 ? -12.595 3.722 -12.944 1.00 93.19 194 GLU A O 1
ATOM 1486 N N . PRO A 1 195 ? -13.221 4.330 -10.862 1.00 94.75 195 PRO A N 1
ATOM 1487 C CA . PRO A 1 195 ? -12.405 3.328 -10.194 1.00 94.75 195 PRO A CA 1
ATOM 1488 C C . PRO A 1 195 ? -13.011 1.922 -10.343 1.00 94.75 195 PRO A C 1
ATOM 1490 O O . PRO A 1 195 ? -13.992 1.573 -9.690 1.00 94.75 195 PRO A O 1
ATOM 1493 N N . ASP A 1 196 ? -12.392 1.104 -11.189 1.00 93.81 196 ASP A N 1
ATOM 1494 C CA . ASP A 1 196 ? -12.601 -0.346 -11.264 1.00 93.81 196 ASP A CA 1
ATOM 1495 C C . ASP A 1 196 ? -11.604 -1.105 -10.363 1.00 93.81 196 ASP A C 1
ATOM 1497 O O . ASP A 1 196 ? -10.805 -0.505 -9.638 1.00 93.81 196 ASP A O 1
ATOM 1501 N N . PHE A 1 197 ? -11.606 -2.439 -10.421 1.00 94.81 197 PHE A N 1
ATOM 1502 C CA . PHE A 1 197 ? -10.702 -3.285 -9.635 1.00 94.81 197 PHE A CA 1
ATOM 1503 C C . PHE A 1 197 ? -9.206 -2.965 -9.816 1.00 94.81 197 PHE A C 1
ATOM 1505 O O . PHE A 1 197 ? -8.409 -3.232 -8.915 1.00 94.81 197 PHE A O 1
ATOM 1512 N N . SER A 1 198 ? -8.800 -2.360 -10.940 1.00 92.38 198 SER A N 1
ATOM 1513 C CA . SER A 1 198 ? -7.405 -1.968 -11.187 1.00 92.38 198 SER A CA 1
ATOM 1514 C C . SER A 1 198 ? -6.941 -0.793 -10.317 1.00 92.38 198 SER A C 1
ATOM 1516 O O . SER A 1 198 ? -5.748 -0.481 -10.295 1.00 92.38 198 SER A O 1
ATOM 1518 N N . PHE A 1 199 ? -7.860 -0.165 -9.576 1.00 95.94 199 PHE A N 1
ATOM 1519 C CA . PHE A 1 199 ? -7.600 0.906 -8.614 1.00 95.94 199 PHE A CA 1
ATOM 1520 C C . PHE A 1 199 ? -7.569 0.431 -7.152 1.00 95.94 199 PHE A C 1
ATOM 1522 O O . PHE A 1 199 ? -7.573 1.251 -6.233 1.00 95.94 199 PHE A O 1
ATOM 1529 N N . PHE A 1 200 ? -7.520 -0.879 -6.900 1.00 96.50 200 PHE A N 1
ATOM 1530 C CA . PHE A 1 200 ? -7.423 -1.437 -5.549 1.00 96.50 200 PHE A CA 1
ATOM 1531 C C . PHE A 1 200 ? -6.014 -1.265 -4.949 1.00 96.50 200 PHE A C 1
ATOM 1533 O O . PHE A 1 200 ? -5.259 -2.215 -4.750 1.00 96.50 200 PHE A O 1
ATOM 1540 N N . TYR A 1 201 ? -5.619 -0.023 -4.678 1.00 96.31 201 TYR A N 1
ATOM 1541 C CA . TYR A 1 201 ? -4.279 0.297 -4.199 1.00 96.31 201 TYR A CA 1
ATOM 1542 C C . TYR A 1 201 ? -4.175 0.106 -2.688 1.00 96.31 201 TYR A C 1
ATOM 1544 O O . TYR A 1 201 ? -4.573 0.958 -1.895 1.00 96.31 201 TYR A O 1
ATOM 1552 N N . THR A 1 202 ? -3.558 -1.003 -2.287 1.00 96.56 202 THR A N 1
ATOM 1553 C CA . THR A 1 202 ? -3.326 -1.393 -0.881 1.00 96.56 202 THR A CA 1
ATOM 1554 C C . THR A 1 202 ? -2.434 -0.444 -0.071 1.00 96.56 202 THR A C 1
ATOM 1556 O O . THR A 1 202 ? -2.168 -0.709 1.099 1.00 96.56 202 THR A O 1
ATOM 1559 N N . CYS A 1 203 ? -1.975 0.661 -0.664 1.00 95.19 203 CYS A N 1
ATOM 1560 C CA . CYS A 1 203 ? -1.281 1.733 0.038 1.00 95.19 203 CYS A CA 1
ATOM 1561 C C . CYS A 1 203 ? -2.228 2.756 0.688 1.00 95.19 203 CYS A C 1
ATOM 1563 O O . CYS A 1 203 ? -1.767 3.503 1.549 1.00 95.19 203 CYS A O 1
ATOM 1565 N N . ASN A 1 204 ? -3.508 2.813 0.289 1.00 98.38 204 ASN A N 1
ATOM 1566 C CA . ASN A 1 204 ? -4.519 3.682 0.901 1.00 98.38 204 ASN A CA 1
ATOM 1567 C C . ASN A 1 204 ? -5.955 3.257 0.521 1.00 98.38 204 ASN A C 1
ATOM 1569 O O . ASN A 1 204 ? -6.673 3.980 -0.176 1.00 98.38 204 ASN A O 1
ATOM 1573 N N . ILE A 1 205 ? -6.377 2.061 0.938 1.00 98.75 205 ILE A N 1
ATOM 1574 C CA . ILE A 1 205 ? -7.723 1.546 0.637 1.00 98.75 205 ILE A CA 1
ATOM 1575 C C . ILE A 1 205 ? -8.347 0.859 1.847 1.00 98.75 205 ILE A C 1
ATOM 1577 O O . ILE A 1 205 ? -7.697 0.056 2.523 1.00 98.75 205 ILE A O 1
ATOM 1581 N N . SER A 1 206 ? -9.621 1.153 2.113 1.00 98.88 206 SER A N 1
ATOM 1582 C CA . SER A 1 206 ? -10.392 0.480 3.157 1.00 98.88 206 SER A CA 1
ATOM 1583 C C . SER A 1 206 ? -11.534 -0.358 2.608 1.00 98.88 206 SER A C 1
ATOM 1585 O O . SER A 1 206 ? -12.203 0.009 1.640 1.00 98.88 206 SER A O 1
ATOM 1587 N N . VAL A 1 207 ? -11.763 -1.498 3.253 1.00 98.69 207 VAL A N 1
ATOM 1588 C CA . VAL A 1 207 ? -12.753 -2.504 2.859 1.00 98.69 207 VAL A CA 1
ATOM 1589 C C . VAL A 1 207 ? -13.421 -3.057 4.115 1.00 98.69 207 VAL A C 1
ATOM 1591 O O . VAL A 1 207 ? -12.836 -3.056 5.203 1.00 98.69 207 VAL A O 1
ATOM 1594 N N . LYS A 1 208 ? -14.653 -3.553 3.982 1.00 98.75 208 LYS A N 1
ATOM 1595 C CA . LYS A 1 208 ? -15.292 -4.316 5.054 1.00 98.75 208 LYS A CA 1
ATOM 1596 C C . LYS A 1 208 ? -14.540 -5.630 5.229 1.00 98.75 208 LYS A C 1
ATOM 1598 O O . LYS A 1 208 ? -14.389 -6.398 4.281 1.00 98.7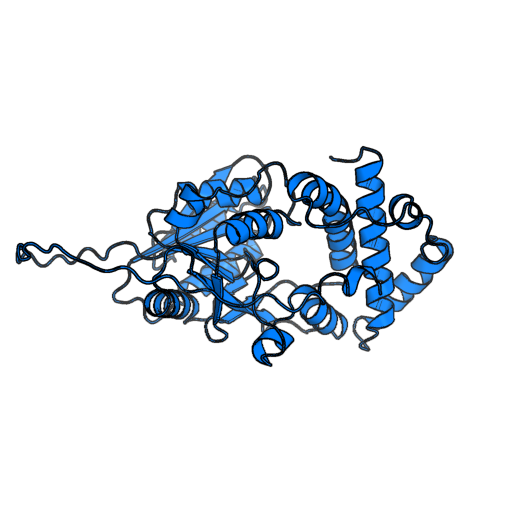5 208 LYS A O 1
ATOM 1603 N N . ARG A 1 209 ? -14.105 -5.904 6.455 1.00 98.69 209 ARG A N 1
ATOM 1604 C CA . ARG A 1 209 ? -13.396 -7.134 6.818 1.00 98.69 209 ARG A CA 1
ATOM 1605 C C . ARG A 1 209 ? -14.209 -8.371 6.449 1.00 98.69 209 ARG A C 1
ATOM 1607 O O . ARG A 1 209 ? -13.667 -9.321 5.901 1.00 98.69 209 ARG A O 1
ATOM 1614 N N . GLU A 1 210 ? -15.512 -8.334 6.711 1.00 98.50 210 GLU A N 1
ATOM 1615 C CA . GLU A 1 210 ? -16.433 -9.421 6.378 1.00 98.50 210 GLU A CA 1
ATOM 1616 C C . GLU A 1 210 ? -16.485 -9.709 4.868 1.00 98.50 210 GLU A C 1
ATOM 1618 O O . GLU A 1 210 ? -16.477 -10.871 4.477 1.00 98.50 210 GLU A O 1
ATOM 1623 N N . PHE A 1 211 ? -16.435 -8.686 4.006 1.00 98.56 211 PHE A N 1
ATOM 1624 C CA . PHE A 1 211 ? -16.420 -8.887 2.553 1.00 98.56 211 PHE A CA 1
ATOM 1625 C C . PHE A 1 211 ? -15.182 -9.676 2.106 1.00 98.56 211 PHE A C 1
ATOM 1627 O O . PHE A 1 211 ? -15.291 -10.627 1.336 1.00 98.56 211 PHE A O 1
ATOM 1634 N N . LEU A 1 212 ? -14.010 -9.340 2.656 1.00 98.38 212 LEU A N 1
ATOM 1635 C CA . LEU A 1 212 ? -12.766 -10.071 2.395 1.00 98.38 212 LEU A CA 1
ATOM 1636 C C . LEU A 1 212 ? -12.838 -11.515 2.910 1.00 98.38 212 LEU A C 1
ATOM 1638 O O . LEU A 1 212 ? -12.426 -12.445 2.224 1.00 98.38 212 LEU A O 1
ATOM 1642 N N . LEU A 1 213 ? -13.390 -11.732 4.104 1.00 98.06 213 LEU A N 1
ATOM 1643 C CA . LEU A 1 213 ? -13.520 -13.082 4.657 1.00 98.06 213 LEU A CA 1
ATOM 1644 C C . LEU A 1 213 ? -14.488 -13.962 3.852 1.00 98.06 213 LEU A C 1
ATOM 1646 O O . LEU A 1 213 ? -14.228 -15.155 3.712 1.00 98.06 213 LEU A O 1
ATOM 1650 N N . ASN A 1 214 ? -15.552 -13.380 3.296 1.00 97.75 214 ASN A N 1
ATOM 1651 C CA . ASN A 1 214 ? -16.568 -14.110 2.536 1.00 97.75 214 ASN A CA 1
ATOM 1652 C C . ASN A 1 214 ? -16.148 -14.402 1.086 1.00 97.75 214 ASN A C 1
ATOM 1654 O O . ASN A 1 214 ? -16.530 -15.434 0.539 1.00 97.75 214 ASN A O 1
ATOM 1658 N N . HIS A 1 215 ? -15.374 -13.510 0.459 1.00 96.56 215 HIS A N 1
ATOM 1659 C CA . HIS A 1 215 ? -15.038 -13.592 -0.972 1.00 96.56 215 HIS A CA 1
ATOM 1660 C C . HIS A 1 215 ? -13.555 -13.883 -1.256 1.00 96.56 215 HIS A C 1
ATOM 1662 O O . HIS A 1 215 ? -13.145 -14.010 -2.413 1.00 96.56 215 HIS A O 1
ATOM 1668 N N . GLY A 1 216 ? -12.759 -14.062 -0.203 1.00 93.44 216 GLY A N 1
ATOM 1669 C CA . GLY A 1 216 ? -11.380 -14.527 -0.266 1.00 93.44 216 GLY A CA 1
ATOM 1670 C C . GLY A 1 216 ? -10.362 -13.457 0.114 1.00 93.44 216 GLY A C 1
ATOM 1671 O O . GLY A 1 216 ? -10.579 -12.257 -0.032 1.00 93.44 216 GLY A O 1
ATOM 1672 N N . LEU A 1 217 ? -9.211 -13.930 0.583 1.00 97.38 217 LEU A N 1
ATOM 1673 C CA . LEU A 1 217 ? -8.070 -13.100 0.960 1.00 97.38 217 LEU A CA 1
ATOM 1674 C C . LEU A 1 217 ? -7.029 -13.037 -0.168 1.00 97.38 217 LEU A C 1
ATOM 1676 O O . LEU A 1 217 ? -7.274 -13.558 -1.258 1.00 97.38 217 LEU A O 1
ATOM 1680 N N . PHE A 1 218 ? -5.884 -12.394 0.069 1.00 97.75 218 PHE A N 1
ATOM 1681 C CA . PHE A 1 218 ? -4.796 -12.339 -0.909 1.00 97.75 218 PHE A CA 1
ATOM 1682 C C . PHE A 1 218 ? -4.275 -13.748 -1.203 1.00 97.75 218 PHE A C 1
ATOM 1684 O O . PHE A 1 218 ? -4.144 -14.570 -0.294 1.00 97.75 218 PHE A O 1
ATOM 1691 N N . ASP A 1 219 ? -3.961 -14.027 -2.466 1.00 96.12 219 ASP A N 1
ATOM 1692 C CA . ASP A 1 219 ? -3.320 -15.281 -2.846 1.00 96.12 219 ASP A CA 1
ATOM 1693 C C . ASP A 1 219 ? -1.831 -15.242 -2.456 1.00 96.12 219 ASP A C 1
ATOM 1695 O O . ASP A 1 219 ? -1.027 -14.511 -3.032 1.00 96.12 219 ASP A O 1
ATOM 1699 N N . GLU A 1 220 ? -1.459 -16.039 -1.455 1.00 95.81 220 GLU A N 1
ATOM 1700 C CA . GLU A 1 220 ? -0.106 -16.070 -0.879 1.00 95.81 220 GLU A CA 1
ATOM 1701 C C . GLU A 1 220 ? 0.946 -16.672 -1.824 1.00 95.81 220 GLU A C 1
ATOM 1703 O O . GLU A 1 220 ? 2.144 -16.604 -1.547 1.00 95.81 220 GLU A O 1
ATOM 1708 N N . SER A 1 221 ? 0.537 -17.215 -2.979 1.00 92.81 221 SER A N 1
ATOM 1709 C CA . SER A 1 221 ? 1.496 -17.571 -4.028 1.00 92.81 221 SER A CA 1
ATOM 1710 C C . SER A 1 221 ? 2.164 -16.343 -4.653 1.00 92.81 221 SER A C 1
ATOM 1712 O O . SER A 1 221 ? 3.257 -16.488 -5.195 1.00 92.81 221 SER A O 1
ATOM 1714 N N . PHE A 1 222 ? 1.581 -15.142 -4.529 1.00 91.00 222 PHE A N 1
ATOM 1715 C CA . PHE A 1 222 ? 2.232 -13.880 -4.891 1.00 91.00 222 PHE A CA 1
ATOM 1716 C C . PHE A 1 222 ? 3.177 -13.419 -3.774 1.00 91.00 222 PHE A C 1
ATOM 1718 O O . PHE A 1 222 ? 2.792 -12.716 -2.840 1.00 91.00 222 PHE A O 1
ATOM 1725 N N . ARG A 1 223 ? 4.451 -13.802 -3.890 1.00 89.75 223 ARG A N 1
ATOM 1726 C CA . ARG A 1 223 ? 5.477 -13.553 -2.860 1.00 89.75 223 ARG A CA 1
ATOM 1727 C C . ARG A 1 223 ? 6.139 -12.176 -2.923 1.00 89.75 223 ARG A C 1
ATOM 1729 O O . ARG A 1 223 ? 6.959 -11.852 -2.074 1.00 89.75 223 ARG A O 1
ATOM 1736 N N . ALA A 1 224 ? 5.806 -11.349 -3.911 1.00 86.62 224 ALA A N 1
ATOM 1737 C CA . ALA A 1 224 ? 6.331 -9.989 -4.023 1.00 86.62 224 ALA A CA 1
ATOM 1738 C C . ALA A 1 224 ? 5.200 -8.972 -4.180 1.00 86.62 224 ALA A C 1
ATOM 1740 O O . ALA A 1 224 ? 4.088 -9.328 -4.550 1.00 86.62 224 ALA A O 1
ATOM 1741 N N . ALA A 1 225 ? 5.517 -7.695 -3.947 1.00 84.81 225 ALA A N 1
ATOM 1742 C CA . ALA A 1 225 ? 4.603 -6.568 -4.146 1.00 84.81 225 ALA A CA 1
ATOM 1743 C C . ALA A 1 225 ? 4.375 -6.282 -5.646 1.00 84.81 225 ALA A C 1
ATOM 1745 O O . ALA A 1 225 ? 4.902 -5.311 -6.210 1.00 84.81 225 ALA A O 1
ATOM 1746 N N . ALA A 1 226 ? 3.651 -7.179 -6.307 1.00 86.44 226 ALA A N 1
ATOM 1747 C CA . ALA A 1 226 ? 3.203 -7.086 -7.683 1.00 86.44 226 ALA A CA 1
ATOM 1748 C C . ALA A 1 226 ? 2.028 -8.047 -7.931 1.00 86.44 226 ALA A C 1
ATOM 1750 O O . ALA A 1 226 ? 2.182 -9.260 -7.813 1.00 86.44 226 ALA A O 1
ATOM 1751 N N . TYR A 1 227 ? 0.906 -7.498 -8.408 1.00 90.81 227 TYR A N 1
ATOM 1752 C CA . TYR A 1 227 ? -0.323 -8.210 -8.785 1.00 90.81 227 TYR A CA 1
ATOM 1753 C C . TYR A 1 227 ? -1.091 -8.905 -7.655 1.00 90.81 227 TYR A C 1
ATOM 1755 O O . TYR A 1 227 ? -2.226 -9.297 -7.908 1.00 90.81 227 TYR A O 1
ATOM 1763 N N . GLU A 1 228 ? -0.566 -9.011 -6.434 1.00 93.88 228 GLU A N 1
ATOM 1764 C CA . GLU A 1 228 ? -1.290 -9.629 -5.319 1.00 93.88 228 GLU A CA 1
ATOM 1765 C C . GLU A 1 228 ? -2.572 -8.860 -4.973 1.00 93.88 228 GLU A C 1
ATOM 1767 O O . GLU A 1 228 ? -3.605 -9.453 -4.669 1.00 93.88 228 GLU A O 1
ATOM 1772 N N . ASP A 1 229 ? -2.517 -7.529 -5.061 1.00 94.69 229 ASP A N 1
ATOM 1773 C CA . ASP A 1 229 ? -3.657 -6.644 -4.834 1.00 94.69 229 ASP A CA 1
ATOM 1774 C C . ASP A 1 229 ? -4.674 -6.696 -5.974 1.00 94.69 229 ASP A C 1
ATOM 1776 O O . ASP A 1 229 ? -5.876 -6.803 -5.743 1.00 94.69 229 ASP A O 1
ATOM 1780 N N . THR A 1 230 ? -4.179 -6.676 -7.205 1.00 94.00 230 THR A N 1
ATOM 1781 C CA . THR A 1 230 ? -4.979 -6.650 -8.426 1.00 94.00 230 THR A CA 1
ATOM 1782 C C . THR A 1 230 ? -5.676 -7.992 -8.654 1.00 94.00 230 THR A C 1
ATOM 1784 O O . THR A 1 230 ? -6.814 -8.015 -9.114 1.00 94.00 230 THR A O 1
ATOM 1787 N N . GLU A 1 231 ? -5.025 -9.112 -8.322 1.00 95.50 231 GLU A N 1
ATOM 1788 C CA . GLU A 1 231 ? -5.616 -10.457 -8.369 1.00 95.50 231 GLU A CA 1
ATOM 1789 C C . GLU A 1 231 ? -6.797 -10.572 -7.410 1.00 95.50 231 GLU A C 1
ATOM 1791 O O . GLU A 1 231 ? -7.895 -10.946 -7.830 1.00 95.50 231 GLU A O 1
ATOM 1796 N N . LEU A 1 232 ? -6.594 -10.176 -6.149 1.00 97.19 232 LEU A N 1
ATOM 1797 C CA . LEU A 1 232 ? -7.664 -10.165 -5.162 1.00 97.19 232 LEU A CA 1
ATOM 1798 C C . LEU A 1 232 ? -8.802 -9.252 -5.619 1.00 97.19 232 LEU A C 1
ATOM 1800 O O . LEU A 1 232 ? -9.958 -9.667 -5.623 1.00 97.19 232 LEU A O 1
ATOM 1804 N N . ALA A 1 233 ? -8.483 -8.030 -6.043 1.00 97.19 233 ALA A N 1
ATOM 1805 C CA . ALA A 1 233 ? -9.476 -7.069 -6.497 1.00 97.19 233 ALA A CA 1
ATOM 1806 C C . ALA A 1 233 ? -10.306 -7.595 -7.669 1.00 97.19 233 ALA A C 1
ATOM 1808 O O . ALA A 1 233 ? -11.518 -7.418 -7.663 1.00 97.19 233 ALA A O 1
ATOM 1809 N N . TYR A 1 234 ? -9.685 -8.287 -8.628 1.00 95.94 234 TYR A N 1
ATOM 1810 C CA . TYR A 1 234 ? -10.397 -8.921 -9.735 1.00 95.94 234 TYR A CA 1
ATOM 1811 C C . TYR A 1 234 ? -11.407 -9.964 -9.240 1.00 95.94 234 TYR A C 1
ATOM 1813 O O . TYR A 1 234 ? -12.562 -9.950 -9.661 1.00 95.94 234 TYR A O 1
ATOM 1821 N N . ARG A 1 235 ? -11.024 -10.838 -8.299 1.00 96.12 235 ARG A N 1
ATOM 1822 C CA . ARG A 1 235 ? -11.971 -11.799 -7.700 1.00 96.12 235 ARG A CA 1
ATOM 1823 C C . ARG A 1 235 ? -13.100 -11.109 -6.938 1.00 96.12 235 ARG A C 1
ATOM 1825 O O . ARG A 1 235 ? -14.250 -11.529 -7.042 1.00 96.12 235 ARG A O 1
ATOM 1832 N N . LEU A 1 236 ? -12.788 -10.052 -6.192 1.00 97.50 236 LEU A N 1
ATOM 1833 C CA . LEU A 1 236 ? -13.784 -9.264 -5.465 1.00 97.50 236 LEU A CA 1
ATOM 1834 C C . LEU A 1 236 ? -14.737 -8.519 -6.416 1.00 97.50 236 LEU A C 1
ATOM 1836 O O . LEU A 1 236 ? -15.921 -8.393 -6.113 1.00 97.50 236 LEU A O 1
ATOM 1840 N N . ASP A 1 237 ? -14.255 -8.061 -7.569 1.00 96.94 237 ASP A N 1
ATOM 1841 C CA . ASP A 1 237 ? -15.052 -7.437 -8.634 1.00 96.94 237 ASP A CA 1
ATOM 1842 C C . ASP A 1 237 ? -16.082 -8.404 -9.216 1.00 96.94 237 ASP A C 1
ATOM 1844 O O . ASP A 1 237 ? -17.256 -8.056 -9.328 1.00 96.94 237 ASP A O 1
ATOM 1848 N N . GLN A 1 238 ? -15.701 -9.670 -9.423 1.00 95.62 238 GLN A N 1
ATOM 1849 C CA . GLN A 1 238 ? -16.657 -10.728 -9.783 1.00 95.62 238 GLN A CA 1
ATOM 1850 C C . GLN A 1 238 ? -17.711 -10.984 -8.687 1.00 95.62 238 GLN A C 1
ATOM 1852 O O . GLN A 1 238 ? -18.796 -11.485 -8.976 1.00 95.62 238 GLN A O 1
ATOM 1857 N N . ALA A 1 239 ? -17.418 -10.615 -7.436 1.00 96.88 239 ALA A N 1
ATOM 1858 C CA . ALA A 1 239 ? -18.353 -10.639 -6.309 1.00 96.88 239 ALA A CA 1
ATOM 1859 C C . ALA A 1 239 ? -19.087 -9.297 -6.085 1.00 96.88 239 ALA A C 1
ATOM 1861 O O . ALA A 1 239 ? -19.810 -9.142 -5.098 1.00 96.88 239 ALA A O 1
ATOM 1862 N N . GLY A 1 240 ? -18.933 -8.329 -6.994 1.00 97.75 240 GLY A N 1
ATOM 1863 C CA . GLY A 1 240 ? -19.645 -7.053 -6.980 1.00 97.75 240 GLY A CA 1
ATOM 1864 C C . GLY A 1 240 ? -18.956 -5.923 -6.214 1.00 97.75 240 GLY A C 1
ATOM 1865 O O . GLY A 1 240 ? -19.654 -4.991 -5.814 1.00 97.75 240 GLY A O 1
ATOM 1866 N N . LEU A 1 241 ? -17.636 -5.988 -5.990 1.00 98.50 241 LEU A N 1
ATOM 1867 C CA . LEU A 1 241 ? -16.839 -4.891 -5.416 1.00 98.50 241 LEU A CA 1
ATOM 1868 C C . LEU A 1 241 ? -17.176 -3.549 -6.081 1.00 98.50 241 LEU A C 1
ATOM 1870 O O . LEU A 1 241 ? -17.235 -3.435 -7.301 1.00 98.50 241 LEU A O 1
ATOM 1874 N N . ARG A 1 242 ? -17.342 -2.507 -5.265 1.00 98.44 242 ARG A N 1
ATOM 1875 C CA . ARG A 1 242 ? -17.488 -1.125 -5.735 1.00 98.44 242 ARG A CA 1
ATOM 1876 C C . ARG A 1 242 ? -16.473 -0.252 -5.031 1.00 98.44 242 ARG A C 1
ATOM 1878 O O . ARG A 1 242 ? -16.530 -0.101 -3.811 1.00 98.44 242 ARG A O 1
ATOM 1885 N N . ILE A 1 243 ? -15.545 0.317 -5.788 1.00 98.69 243 ILE A N 1
ATOM 1886 C CA . ILE A 1 243 ? -14.536 1.218 -5.239 1.00 98.69 243 ILE A CA 1
ATOM 1887 C C . ILE A 1 243 ? -15.068 2.648 -5.312 1.00 98.69 243 ILE A C 1
ATOM 1889 O O . ILE A 1 243 ? -15.507 3.110 -6.357 1.00 98.69 243 ILE A O 1
ATOM 1893 N N . HIS A 1 244 ? -15.019 3.364 -4.193 1.00 98.56 244 HIS A N 1
ATOM 1894 C CA . HIS A 1 244 ? -15.371 4.779 -4.112 1.00 98.56 244 HIS A CA 1
ATOM 1895 C C . HIS A 1 244 ? -14.101 5.592 -3.906 1.00 98.56 244 HIS A C 1
ATOM 1897 O O . HIS A 1 244 ? -13.437 5.454 -2.877 1.00 98.56 244 HIS A O 1
ATOM 1903 N N . PHE A 1 245 ? -13.755 6.445 -4.868 1.00 98.62 245 PHE A N 1
ATOM 1904 C CA . PHE A 1 245 ? -12.603 7.332 -4.737 1.00 98.62 245 PHE A CA 1
ATOM 1905 C C . PHE A 1 245 ? -12.952 8.565 -3.892 1.00 98.62 245 PHE A C 1
ATOM 1907 O O . PHE A 1 245 ? -13.862 9.326 -4.226 1.00 98.62 245 PHE A O 1
ATOM 1914 N N . ILE A 1 246 ? -12.223 8.769 -2.793 1.00 98.50 246 ILE A N 1
ATOM 1915 C CA . ILE A 1 246 ? -12.432 9.855 -1.830 1.00 98.50 246 ILE A CA 1
ATOM 1916 C C . ILE A 1 246 ? -11.158 10.704 -1.773 1.00 98.50 246 ILE A C 1
ATOM 1918 O O . ILE A 1 246 ? -10.270 10.434 -0.961 1.00 98.50 246 ILE A O 1
ATOM 1922 N N . PRO A 1 247 ? -11.037 11.759 -2.600 1.00 97.62 247 PRO A N 1
ATOM 1923 C CA . PRO A 1 247 ? -9.801 12.535 -2.689 1.00 97.62 247 PRO A CA 1
ATOM 1924 C C . PRO A 1 247 ? -9.453 13.279 -1.394 1.00 97.62 247 PRO A C 1
ATOM 1926 O O . PRO A 1 247 ? -8.301 13.649 -1.190 1.00 97.62 247 PRO A O 1
ATOM 1929 N N . GLN A 1 248 ? -10.431 13.479 -0.503 1.00 98.06 248 GLN A N 1
ATOM 1930 C CA . GLN A 1 248 ? -10.221 14.082 0.815 1.00 98.06 248 GLN A CA 1
ATOM 1931 C C . GLN A 1 248 ? -9.582 13.117 1.824 1.00 98.06 248 GLN A C 1
ATOM 1933 O O . GLN A 1 248 ? -9.119 13.575 2.865 1.00 98.06 248 GLN A O 1
ATOM 1938 N N . ALA A 1 249 ? -9.588 11.805 1.559 1.00 98.31 249 ALA A N 1
ATOM 1939 C CA . ALA A 1 249 ? -8.862 10.804 2.336 1.00 98.31 249 ALA A CA 1
ATOM 1940 C C . ALA A 1 249 ? -7.411 10.740 1.833 1.00 98.31 249 ALA A C 1
ATOM 1942 O O . ALA A 1 249 ? -7.000 9.791 1.168 1.00 98.31 249 ALA A O 1
ATOM 1943 N N . THR A 1 250 ? -6.664 11.817 2.073 1.00 98.06 250 THR A N 1
ATOM 1944 C CA . THR A 1 250 ? -5.328 12.023 1.505 1.00 98.06 250 THR A CA 1
ATOM 1945 C C . THR A 1 250 ? -4.242 11.378 2.361 1.00 98.06 250 THR A C 1
ATOM 1947 O O . THR A 1 250 ? -4.264 11.451 3.590 1.00 98.06 250 THR A O 1
ATOM 1950 N N . ALA A 1 251 ? -3.247 10.795 1.707 1.00 97.81 251 ALA A N 1
ATOM 1951 C CA . ALA A 1 251 ? -1.999 10.376 2.320 1.00 97.81 251 ALA A CA 1
ATOM 1952 C C . ALA A 1 251 ? -0.815 10.701 1.398 1.00 97.81 251 ALA A C 1
ATOM 1954 O O . ALA A 1 251 ? -0.998 11.005 0.217 1.00 97.81 251 ALA A O 1
ATOM 1955 N N . TYR A 1 252 ? 0.401 10.645 1.933 1.00 97.50 252 TYR A N 1
ATOM 1956 C CA . TYR A 1 252 ? 1.600 11.066 1.219 1.00 97.50 252 TYR A CA 1
ATOM 1957 C C . TYR A 1 252 ? 2.650 9.964 1.155 1.00 97.50 252 TYR A C 1
ATOM 1959 O O . TYR A 1 252 ? 3.042 9.416 2.175 1.00 97.50 252 TYR A O 1
ATOM 1967 N N . HIS A 1 253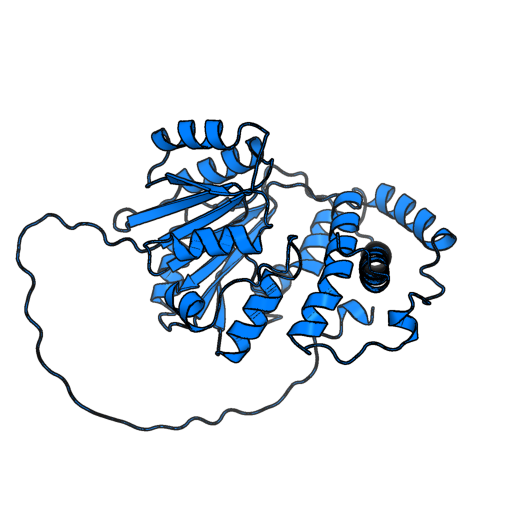 ? 3.159 9.673 -0.031 1.00 95.06 253 HIS A N 1
ATOM 1968 C CA . HIS A 1 253 ? 4.196 8.676 -0.250 1.00 95.06 253 HIS A CA 1
ATOM 1969 C C . HIS A 1 253 ? 5.590 9.296 -0.036 1.00 95.06 253 HIS A C 1
ATOM 1971 O O . HIS A 1 253 ? 6.030 10.131 -0.834 1.00 95.06 253 HIS A O 1
ATOM 1977 N N . ASP A 1 254 ? 6.281 8.899 1.041 1.00 92.44 254 ASP A N 1
ATOM 1978 C CA . ASP A 1 254 ? 7.625 9.365 1.448 1.00 92.44 254 ASP A CA 1
ATOM 1979 C C . ASP A 1 254 ? 8.729 8.397 0.982 1.00 92.44 254 ASP A C 1
ATOM 1981 O O . ASP A 1 254 ? 9.618 8.004 1.738 1.00 92.44 254 ASP A O 1
ATOM 1985 N N . HIS A 1 255 ? 8.670 7.976 -0.285 1.00 88.38 255 HIS A N 1
ATOM 1986 C CA . HIS A 1 255 ? 9.690 7.115 -0.884 1.00 88.38 255 HIS A CA 1
ATOM 1987 C C . HIS A 1 255 ? 10.066 7.587 -2.296 1.00 88.38 255 HIS A C 1
ATOM 1989 O O . HIS A 1 255 ? 9.297 7.382 -3.240 1.00 88.38 255 HIS A O 1
ATOM 1995 N N . PRO A 1 256 ? 11.242 8.213 -2.495 1.00 88.88 256 PRO A N 1
ATOM 1996 C CA . PRO A 1 256 ? 11.638 8.697 -3.809 1.00 88.88 256 PRO A CA 1
ATOM 1997 C C . PRO A 1 256 ? 11.802 7.534 -4.792 1.00 88.88 256 PRO A C 1
ATOM 1999 O O . PRO A 1 256 ? 12.462 6.534 -4.513 1.00 88.88 256 PRO A O 1
ATOM 2002 N N . VAL A 1 257 ? 11.233 7.689 -5.986 1.00 90.94 257 VAL A N 1
ATOM 2003 C CA . VAL A 1 257 ? 11.330 6.685 -7.049 1.00 90.94 257 VAL A CA 1
ATOM 2004 C C . VAL A 1 257 ? 12.345 7.147 -8.085 1.00 90.94 257 VAL A C 1
ATOM 2006 O O . VAL A 1 257 ? 12.240 8.232 -8.654 1.00 90.94 257 VAL A O 1
ATOM 2009 N N . THR A 1 258 ? 13.332 6.297 -8.346 1.00 92.88 258 THR A N 1
ATOM 2010 C CA . THR A 1 258 ? 14.336 6.508 -9.392 1.00 92.88 258 THR A CA 1
ATOM 2011 C C . THR A 1 258 ? 14.001 5.645 -10.596 1.00 92.88 258 THR A C 1
ATOM 2013 O O . THR A 1 258 ? 13.314 4.630 -10.463 1.00 92.88 258 THR A O 1
ATOM 2016 N N . LEU A 1 259 ? 14.547 5.982 -11.766 1.00 92.19 259 LEU A N 1
ATOM 2017 C CA . LEU A 1 259 ? 14.413 5.126 -12.947 1.00 92.19 259 LEU A CA 1
ATOM 2018 C C . LEU A 1 259 ? 14.870 3.686 -12.656 1.00 92.19 259 LEU A C 1
ATOM 2020 O O . LEU A 1 259 ? 14.222 2.741 -13.079 1.00 92.19 259 LEU A O 1
ATOM 2024 N N . GLN A 1 260 ? 15.942 3.515 -11.876 1.00 92.69 260 GLN A N 1
ATOM 2025 C CA . GLN A 1 260 ? 16.479 2.197 -11.540 1.00 92.69 260 GLN A CA 1
ATOM 2026 C C . GLN A 1 260 ? 15.544 1.390 -10.629 1.00 92.69 260 GLN A C 1
ATOM 2028 O O . GLN A 1 260 ? 15.337 0.201 -10.871 1.00 92.69 260 GLN A O 1
ATOM 2033 N N . SER A 1 261 ? 14.989 2.004 -9.577 1.00 93.00 261 SER A N 1
ATOM 2034 C CA . SER A 1 261 ? 14.045 1.306 -8.692 1.00 93.00 261 SER A CA 1
ATOM 2035 C C . SER A 1 261 ? 12.731 0.996 -9.411 1.00 93.00 261 SER A C 1
ATOM 2037 O O . SER A 1 261 ? 12.201 -0.104 -9.260 1.00 93.00 261 SER A O 1
ATOM 2039 N N . ALA A 1 262 ? 12.265 1.900 -10.275 1.00 93.00 262 ALA A N 1
ATOM 2040 C CA . ALA A 1 262 ? 11.123 1.664 -11.151 1.00 93.00 262 ALA A CA 1
ATOM 2041 C C . ALA A 1 262 ? 11.373 0.520 -12.148 1.00 93.00 262 ALA A C 1
ATOM 2043 O O . ALA A 1 262 ? 10.526 -0.358 -12.275 1.00 93.00 262 ALA A O 1
ATOM 2044 N N . SER A 1 263 ? 12.543 0.464 -12.794 1.00 93.19 263 SER A N 1
ATOM 2045 C CA . SER A 1 263 ? 12.932 -0.631 -13.694 1.00 93.19 263 SER A CA 1
ATOM 2046 C C . SER A 1 263 ? 12.886 -1.996 -13.004 1.00 93.19 263 SER A C 1
ATOM 2048 O O . SER A 1 263 ? 12.231 -2.911 -13.500 1.00 93.19 263 SER A O 1
ATOM 2050 N N . LYS A 1 264 ? 13.497 -2.127 -11.817 1.00 93.06 264 LYS A N 1
ATOM 2051 C CA . LYS A 1 264 ? 13.432 -3.367 -11.018 1.00 93.06 264 LYS A CA 1
ATOM 2052 C C . LYS A 1 264 ? 11.992 -3.739 -10.665 1.00 93.06 264 LYS A C 1
ATOM 2054 O O . LYS A 1 264 ? 11.603 -4.901 -10.751 1.00 93.06 264 LYS A O 1
ATOM 2059 N N . ARG A 1 265 ? 11.176 -2.745 -10.302 1.00 92.19 265 ARG A N 1
ATOM 2060 C CA . ARG A 1 265 ? 9.752 -2.960 -10.031 1.00 92.19 265 ARG A CA 1
ATOM 2061 C C . ARG A 1 265 ? 9.009 -3.444 -11.275 1.00 92.19 265 ARG A C 1
ATOM 2063 O O . ARG A 1 265 ? 8.185 -4.343 -11.161 1.00 92.19 265 ARG A O 1
ATOM 2070 N N . MET A 1 266 ? 9.312 -2.901 -12.453 1.00 92.31 266 MET A N 1
ATOM 2071 C CA . MET A 1 266 ? 8.722 -3.359 -13.710 1.00 92.31 266 MET A CA 1
ATOM 2072 C C . MET A 1 266 ? 9.124 -4.794 -14.051 1.00 92.31 266 MET A C 1
ATOM 2074 O O . MET A 1 266 ? 8.265 -5.534 -14.517 1.00 92.31 266 MET A O 1
ATOM 2078 N N . GLU A 1 267 ? 10.360 -5.221 -13.775 1.00 91.31 267 GLU A N 1
ATOM 2079 C CA . GLU A 1 267 ? 10.754 -6.635 -13.894 1.00 91.31 267 GLU A CA 1
ATOM 2080 C C . GLU A 1 267 ? 9.910 -7.527 -12.975 1.00 91.31 267 GLU A C 1
ATOM 2082 O O . GLU A 1 267 ? 9.326 -8.504 -13.440 1.00 91.31 267 GLU A O 1
ATOM 2087 N N . ASN A 1 268 ? 9.750 -7.165 -11.699 1.00 90.69 268 ASN A N 1
ATOM 2088 C CA . ASN A 1 268 ? 8.893 -7.928 -10.785 1.00 90.69 268 ASN A CA 1
ATOM 2089 C C . ASN A 1 268 ? 7.435 -7.981 -11.261 1.00 90.69 268 ASN A C 1
ATOM 2091 O O . ASN A 1 268 ? 6.841 -9.054 -11.283 1.00 90.69 268 ASN A O 1
ATOM 2095 N N . ILE A 1 269 ? 6.875 -6.857 -11.714 1.00 90.94 269 ILE A N 1
ATOM 2096 C CA . ILE A 1 269 ? 5.541 -6.820 -12.330 1.00 90.94 269 ILE A CA 1
ATOM 2097 C C . ILE A 1 269 ? 5.500 -7.773 -13.534 1.00 90.94 269 ILE A C 1
ATOM 2099 O O . ILE A 1 269 ? 4.607 -8.606 -13.636 1.00 90.94 269 ILE A O 1
ATOM 2103 N N . GLY A 1 270 ? 6.497 -7.724 -14.414 1.00 89.25 270 GLY A N 1
ATOM 2104 C CA . GLY A 1 270 ? 6.634 -8.649 -15.536 1.00 89.25 270 GLY A CA 1
ATOM 2105 C C . GLY A 1 270 ? 6.565 -10.116 -15.117 1.00 89.25 270 GLY A C 1
ATOM 2106 O O . GLY A 1 270 ? 5.782 -10.873 -15.692 1.00 89.25 270 GLY A O 1
ATOM 2107 N N . ARG A 1 271 ? 7.332 -10.508 -14.093 1.00 89.00 271 ARG A N 1
ATOM 2108 C CA . ARG A 1 271 ? 7.360 -11.881 -13.561 1.00 89.00 271 ARG A CA 1
ATOM 2109 C C . ARG A 1 271 ? 5.979 -12.330 -13.082 1.00 89.00 271 ARG A C 1
ATOM 2111 O O . ARG A 1 271 ? 5.473 -13.354 -13.535 1.00 89.00 271 ARG A O 1
ATOM 2118 N N . TRP A 1 272 ? 5.342 -11.526 -12.233 1.00 89.62 272 TRP A N 1
ATOM 2119 C CA . TRP A 1 272 ? 4.058 -11.865 -11.611 1.00 89.62 272 TRP A CA 1
ATOM 2120 C C . TRP A 1 272 ? 2.852 -11.713 -12.546 1.00 89.62 272 TRP A C 1
ATOM 2122 O O . TRP A 1 272 ? 1.802 -12.299 -12.288 1.00 89.62 272 TRP A O 1
ATOM 2132 N N . SER A 1 273 ? 3.008 -11.025 -13.684 1.00 88.88 273 SER A N 1
ATOM 2133 C CA . SER A 1 273 ? 1.949 -10.921 -14.697 1.00 88.88 273 SER A CA 1
ATOM 2134 C C . SER A 1 273 ? 1.511 -12.281 -15.254 1.00 88.88 273 SER A C 1
ATOM 2136 O O . SER A 1 273 ? 0.333 -12.464 -15.544 1.00 88.88 273 SER A O 1
ATOM 2138 N N . LEU A 1 274 ? 2.425 -13.256 -15.362 1.00 84.38 274 LEU A N 1
ATOM 2139 C CA . LEU A 1 274 ? 2.091 -14.614 -15.811 1.00 84.38 274 LEU A CA 1
ATOM 2140 C C . LEU A 1 274 ? 1.244 -15.362 -14.784 1.00 84.38 274 LEU A C 1
ATOM 2142 O O . LEU A 1 274 ? 0.286 -16.030 -15.161 1.00 84.38 274 LEU A O 1
ATOM 2146 N N . ALA A 1 275 ? 1.578 -15.232 -13.497 1.00 87.38 275 ALA A N 1
ATOM 2147 C CA . ALA A 1 275 ? 0.803 -15.834 -12.417 1.00 87.38 275 ALA A CA 1
ATOM 2148 C C . ALA A 1 275 ? -0.608 -15.231 -12.354 1.00 87.38 275 ALA A C 1
ATOM 2150 O O . ALA A 1 275 ? -1.588 -15.969 -12.271 1.00 87.38 275 ALA A O 1
ATOM 2151 N N . PHE A 1 276 ? -0.718 -13.904 -12.481 1.00 89.06 276 PHE A N 1
ATOM 2152 C CA . PHE A 1 276 ? -2.002 -13.211 -12.578 1.00 89.06 276 PHE A CA 1
ATOM 2153 C C . PHE A 1 276 ? -2.833 -13.709 -13.767 1.00 89.06 276 PHE A C 1
ATOM 2155 O O . PHE A 1 276 ? -3.995 -14.070 -13.599 1.00 89.06 276 PHE A O 1
ATOM 2162 N N . GLU A 1 277 ? -2.248 -13.774 -14.966 1.00 86.88 277 GLU A N 1
ATOM 2163 C CA . GLU A 1 277 ? -2.939 -14.268 -16.164 1.00 86.88 277 GLU A CA 1
ATOM 2164 C C . GLU A 1 277 ? -3.404 -15.716 -16.025 1.00 86.88 277 GLU A C 1
ATOM 2166 O O . GLU A 1 277 ? -4.531 -16.035 -16.400 1.00 86.88 277 GLU A O 1
ATOM 2171 N N . ALA A 1 278 ? -2.553 -16.583 -15.474 1.00 86.62 278 ALA A N 1
ATOM 2172 C CA . ALA A 1 278 ? -2.870 -17.992 -15.278 1.00 86.62 278 ALA A CA 1
ATOM 2173 C C . ALA A 1 278 ? -4.042 -18.198 -14.309 1.00 86.62 278 ALA A C 1
ATOM 2175 O O . ALA A 1 278 ? -4.801 -19.145 -14.481 1.00 86.62 278 ALA A O 1
ATOM 2176 N N . LYS A 1 279 ? -4.189 -17.320 -13.309 1.00 88.75 279 LYS A N 1
ATOM 2177 C CA . LYS A 1 279 ? -5.238 -17.411 -12.283 1.00 88.75 279 LYS A CA 1
ATOM 2178 C C . LYS A 1 279 ? -6.544 -16.730 -12.683 1.00 88.75 279 LYS A C 1
ATOM 2180 O O . LYS A 1 279 ? -7.613 -17.213 -12.333 1.00 88.75 279 LYS A O 1
ATOM 2185 N N . THR A 1 280 ? -6.467 -15.605 -13.391 1.00 86.06 280 THR A N 1
ATOM 2186 C CA . THR A 1 280 ? -7.644 -14.764 -13.676 1.00 86.06 280 THR A CA 1
ATOM 2187 C C . THR A 1 280 ? -8.231 -14.982 -15.062 1.00 86.06 280 THR A C 1
ATOM 2189 O O . THR A 1 280 ? -9.394 -14.651 -15.283 1.00 86.06 280 THR A O 1
ATOM 2192 N N . HIS A 1 281 ? -7.427 -15.478 -16.011 1.00 82.62 281 HIS A N 1
ATOM 2193 C CA . HIS A 1 281 ? -7.752 -15.516 -17.440 1.00 82.62 281 HIS A CA 1
ATOM 2194 C C . HIS A 1 281 ? -8.209 -14.160 -18.011 1.00 82.62 281 HIS A C 1
ATOM 2196 O O . HIS A 1 281 ? -8.841 -14.113 -19.064 1.00 82.62 281 HIS A O 1
ATOM 2202 N N . PHE A 1 282 ? -7.870 -13.054 -17.336 1.00 79.88 282 PHE A N 1
ATOM 2203 C CA . PHE A 1 282 ? -8.338 -11.716 -17.692 1.00 79.88 282 PHE A CA 1
ATOM 2204 C C . PHE A 1 282 ? -7.827 -11.264 -19.067 1.00 79.88 282 PHE A C 1
ATOM 2206 O O . PHE A 1 282 ? -8.533 -10.597 -19.819 1.00 79.88 282 PHE A O 1
ATOM 2213 N N . TRP A 1 283 ? -6.593 -11.639 -19.412 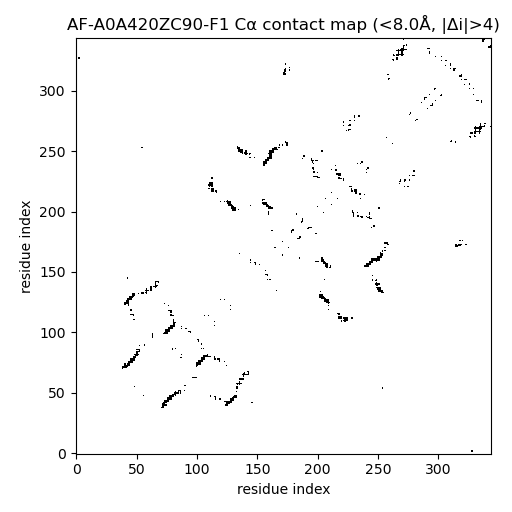1.00 70.25 283 TRP A N 1
ATOM 2214 C CA . TRP A 1 283 ? -5.980 -11.281 -20.685 1.00 70.25 283 TRP A CA 1
ATOM 2215 C C . TRP A 1 283 ? -6.128 -12.401 -21.711 1.00 70.25 283 TRP A C 1
ATOM 2217 O O . TRP A 1 283 ? -5.743 -13.547 -21.468 1.00 70.25 283 TRP A O 1
ATOM 2227 N N . SER A 1 284 ? -6.560 -12.041 -22.920 1.00 58.19 284 SER A N 1
ATOM 2228 C CA . SER A 1 284 ? -6.363 -12.878 -24.101 1.00 58.19 284 SER A CA 1
ATOM 2229 C C . SER A 1 284 ? -4.868 -13.115 -24.311 1.00 58.19 284 SER A C 1
ATOM 2231 O O . SER A 1 284 ? -4.067 -12.182 -24.232 1.00 58.19 284 SER A O 1
ATOM 2233 N N . ALA A 1 285 ? -4.492 -14.357 -24.613 1.00 57.06 285 ALA A N 1
ATOM 2234 C CA . ALA A 1 285 ? -3.127 -14.752 -24.941 1.00 57.06 285 ALA A CA 1
ATOM 2235 C C . ALA A 1 285 ? -2.420 -13.711 -25.841 1.00 57.06 285 ALA A C 1
ATOM 2237 O O . ALA A 1 285 ? -2.818 -13.562 -27.000 1.00 57.06 285 ALA A O 1
ATOM 2238 N N . PRO A 1 286 ? -1.363 -13.009 -25.373 1.00 57.69 286 PRO A N 1
ATOM 2239 C CA . PRO A 1 286 ? -0.659 -12.075 -26.239 1.00 57.69 286 PRO A CA 1
ATOM 2240 C C . PRO A 1 286 ? 0.000 -12.840 -27.400 1.00 57.69 286 PRO A C 1
ATOM 2242 O O . PRO A 1 286 ? 0.403 -13.995 -27.206 1.00 57.69 286 PRO A O 1
ATOM 2245 N N . PRO A 1 287 ? 0.149 -12.222 -28.588 1.00 57.00 287 PRO A N 1
ATOM 2246 C CA . PRO A 1 287 ? 0.803 -12.837 -29.739 1.00 57.00 287 PRO A CA 1
ATOM 2247 C C . PRO A 1 287 ? 2.143 -13.510 -29.401 1.00 57.00 287 PRO A C 1
ATOM 2249 O O . PRO A 1 287 ? 2.914 -13.013 -28.580 1.00 57.00 287 PRO A O 1
ATOM 2252 N N . ALA A 1 288 ? 2.467 -14.622 -30.068 1.00 59.41 288 ALA A N 1
ATOM 2253 C CA . ALA A 1 288 ? 3.656 -15.429 -29.761 1.00 59.41 288 ALA A CA 1
ATOM 2254 C C . ALA A 1 288 ? 4.978 -14.633 -29.785 1.00 59.41 288 ALA A C 1
ATOM 2256 O O . ALA A 1 288 ? 5.862 -14.879 -28.969 1.00 59.41 288 ALA A O 1
ATOM 2257 N N . TRP A 1 289 ? 5.095 -13.624 -30.652 1.00 54.44 289 TRP A N 1
ATOM 2258 C CA . TRP A 1 289 ? 6.288 -12.774 -30.742 1.00 54.44 289 TRP A CA 1
ATOM 2259 C C . TRP A 1 289 ? 6.490 -11.865 -29.519 1.00 54.44 289 TRP A C 1
ATOM 2261 O O . TRP A 1 289 ? 7.625 -11.526 -29.184 1.00 54.44 289 TRP A O 1
ATOM 2271 N N . ILE A 1 290 ? 5.399 -11.506 -28.840 1.00 56.91 290 ILE A N 1
ATOM 2272 C CA . ILE A 1 290 ? 5.407 -10.809 -27.555 1.00 56.91 290 ILE A CA 1
ATOM 2273 C C . ILE A 1 290 ? 5.831 -11.787 -26.444 1.00 56.91 290 ILE A C 1
ATOM 2275 O O . ILE A 1 290 ? 6.692 -11.466 -25.628 1.00 56.91 290 ILE A O 1
ATOM 2279 N N . ARG A 1 291 ? 5.297 -13.017 -26.459 1.00 54.50 291 ARG A N 1
ATOM 2280 C CA . ARG A 1 291 ? 5.641 -14.081 -25.493 1.00 54.50 291 ARG A CA 1
ATOM 2281 C C . ARG A 1 291 ? 7.116 -14.491 -25.541 1.00 54.50 291 ARG A C 1
ATOM 2283 O O . ARG A 1 291 ? 7.705 -14.744 -24.499 1.00 54.50 291 ARG A O 1
ATOM 2290 N N . LEU A 1 292 ? 7.715 -14.519 -26.729 1.00 54.03 292 LEU A N 1
ATOM 2291 C CA . LEU A 1 292 ? 9.110 -14.920 -26.945 1.00 54.03 292 LEU A CA 1
ATOM 2292 C C . LEU A 1 292 ? 10.127 -13.783 -26.708 1.00 54.03 292 LEU A C 1
ATOM 2294 O O . LEU A 1 292 ? 11.328 -13.990 -26.877 1.00 54.03 292 LEU A O 1
ATOM 2298 N N . GLY A 1 293 ? 9.681 -12.571 -26.343 1.00 53.56 293 GLY A N 1
ATOM 2299 C CA . GLY A 1 293 ? 10.565 -11.404 -26.197 1.00 53.56 293 GLY A CA 1
ATOM 2300 C C . GLY A 1 293 ? 11.216 -10.960 -27.515 1.00 53.56 293 GLY A C 1
ATOM 2301 O O . GLY A 1 293 ? 12.182 -10.201 -27.520 1.00 53.56 293 GLY A O 1
ATOM 2302 N N . SER A 1 294 ? 10.688 -11.427 -28.645 1.00 53.50 294 SER A N 1
ATOM 2303 C CA . SER A 1 294 ? 11.194 -11.217 -30.005 1.00 53.50 294 SER A CA 1
ATOM 2304 C C . SER A 1 294 ? 10.727 -9.890 -30.605 1.00 53.50 294 SER A C 1
ATOM 2306 O O . SER A 1 294 ? 10.372 -9.811 -31.778 1.00 53.50 294 SER A O 1
ATOM 2308 N N . VAL A 1 295 ? 10.717 -8.830 -29.798 1.00 61.16 295 VAL A N 1
ATOM 2309 C CA . VAL A 1 295 ? 10.474 -7.475 -30.288 1.00 61.16 295 VAL A CA 1
ATOM 2310 C C . VAL A 1 295 ? 11.833 -6.867 -30.668 1.00 61.16 295 VAL A C 1
ATOM 2312 O O . VAL A 1 295 ? 12.632 -6.594 -29.772 1.00 61.16 295 VAL A O 1
ATOM 2315 N N . PRO A 1 296 ? 12.155 -6.642 -31.958 1.00 57.41 296 PRO A N 1
ATOM 2316 C CA . PRO A 1 296 ? 13.525 -6.318 -32.384 1.00 57.41 296 PRO A CA 1
ATOM 2317 C C . PRO A 1 296 ? 14.129 -5.061 -31.732 1.00 57.41 296 PRO A C 1
ATOM 2319 O O . PRO A 1 296 ? 15.334 -5.002 -31.495 1.00 57.41 296 PRO A O 1
ATOM 2322 N N . TRP A 1 297 ? 13.301 -4.071 -31.373 1.00 61.69 297 TRP A N 1
ATOM 2323 C CA . TRP A 1 297 ? 13.737 -2.841 -30.696 1.00 61.69 297 TRP A CA 1
ATOM 2324 C C . TRP A 1 297 ? 13.994 -3.005 -29.187 1.00 61.69 297 TRP A C 1
ATOM 2326 O O . TRP A 1 297 ? 14.512 -2.088 -28.556 1.00 61.69 297 TRP A O 1
ATOM 2336 N N . MET A 1 298 ? 13.695 -4.170 -28.606 1.00 66.94 298 MET A N 1
ATOM 2337 C CA . MET A 1 298 ? 13.991 -4.507 -27.207 1.00 66.94 298 MET A CA 1
ATOM 2338 C C . MET A 1 298 ? 15.359 -5.174 -27.022 1.00 66.94 298 MET A C 1
ATOM 2340 O O . MET A 1 298 ? 15.681 -5.636 -25.931 1.00 66.94 298 MET A O 1
ATOM 2344 N N . HIS A 1 299 ? 16.196 -5.232 -28.061 1.00 76.00 299 HIS A N 1
ATOM 2345 C CA . HIS A 1 299 ? 17.541 -5.782 -27.930 1.00 76.00 299 HIS A CA 1
ATOM 2346 C C . HIS A 1 299 ? 18.395 -4.935 -26.954 1.00 76.00 299 HIS A C 1
ATOM 2348 O O . HIS A 1 299 ? 18.399 -3.704 -27.067 1.00 76.00 299 HIS A O 1
ATOM 2354 N N . PRO A 1 300 ? 19.203 -5.536 -26.051 1.00 80.12 300 PRO A N 1
ATOM 2355 C CA . PRO A 1 300 ? 19.981 -4.788 -25.054 1.00 80.12 300 PRO A CA 1
ATOM 2356 C C . PRO A 1 300 ? 20.923 -3.727 -25.642 1.00 80.12 300 PRO A C 1
ATOM 2358 O O . PRO A 1 300 ? 21.173 -2.706 -25.008 1.00 80.12 300 PRO A O 1
ATOM 2361 N N . ARG A 1 301 ? 21.427 -3.938 -26.869 1.00 83.81 301 ARG A N 1
ATOM 2362 C CA . ARG A 1 301 ? 22.264 -2.949 -27.584 1.00 83.81 301 ARG A CA 1
ATOM 2363 C C . ARG A 1 301 ? 21.514 -1.660 -27.946 1.00 83.81 301 ARG A C 1
ATOM 2365 O O . ARG A 1 301 ? 22.159 -0.633 -28.096 1.00 83.81 301 ARG A O 1
ATOM 2372 N N . ILE A 1 302 ? 20.188 -1.713 -28.073 1.00 82.50 302 ILE A N 1
ATOM 2373 C CA . ILE A 1 302 ? 19.334 -0.554 -28.367 1.00 82.50 302 ILE A CA 1
ATOM 2374 C C . ILE A 1 302 ? 18.859 0.086 -27.060 1.00 82.50 302 ILE A C 1
ATOM 2376 O O . ILE A 1 302 ? 18.933 1.302 -26.904 1.00 82.50 302 ILE A O 1
ATOM 2380 N N . ILE A 1 303 ? 18.415 -0.725 -26.094 1.00 84.94 303 ILE A N 1
ATOM 2381 C CA . ILE A 1 303 ? 17.797 -0.199 -24.871 1.00 84.94 303 ILE A CA 1
ATOM 2382 C C . ILE A 1 303 ? 18.816 0.357 -23.872 1.00 84.94 303 ILE A C 1
ATOM 2384 O O . ILE A 1 303 ? 18.549 1.397 -23.282 1.00 84.94 303 ILE A O 1
ATOM 2388 N N . ARG A 1 304 ? 19.999 -0.251 -23.696 1.00 87.56 304 ARG A N 1
ATOM 2389 C CA . ARG A 1 304 ? 20.981 0.232 -22.698 1.00 87.56 304 ARG A CA 1
ATOM 2390 C C . ARG A 1 304 ? 21.412 1.693 -22.923 1.00 87.56 304 ARG A C 1
ATOM 2392 O O . ARG A 1 304 ? 21.453 2.441 -21.946 1.00 87.56 304 ARG A O 1
ATOM 2399 N N . PRO A 1 305 ? 21.697 2.149 -24.161 1.00 90.31 305 PRO A N 1
ATOM 2400 C CA . PRO A 1 305 ? 21.929 3.569 -24.422 1.00 90.31 305 PRO A CA 1
ATOM 2401 C C . PRO A 1 305 ? 20.724 4.455 -24.075 1.00 90.31 305 PRO A C 1
ATOM 2403 O O . PRO A 1 305 ? 20.905 5.513 -23.471 1.00 90.31 305 PRO A O 1
ATOM 2406 N N . LEU A 1 306 ? 19.502 4.019 -24.408 1.00 88.25 306 LEU A N 1
ATOM 2407 C CA . LEU A 1 306 ? 18.268 4.751 -24.099 1.00 88.25 306 LEU A CA 1
ATOM 2408 C C . LEU A 1 306 ? 18.018 4.843 -22.591 1.00 88.25 306 LEU A C 1
ATOM 2410 O O . LEU A 1 306 ? 17.635 5.901 -22.107 1.00 88.25 306 LEU A O 1
ATOM 2414 N N . GLU A 1 307 ? 18.283 3.779 -21.838 1.00 88.62 307 GLU A N 1
ATOM 2415 C CA . GLU A 1 307 ? 18.193 3.757 -20.378 1.00 88.62 307 GLU A CA 1
ATOM 2416 C C . GLU A 1 307 ? 19.234 4.689 -19.744 1.00 88.62 307 GLU A C 1
ATOM 2418 O O . GLU A 1 307 ? 18.900 5.495 -18.876 1.00 88.62 307 GLU A O 1
ATOM 2423 N N . ALA A 1 308 ? 20.487 4.655 -20.214 1.00 90.25 308 ALA A N 1
ATOM 2424 C CA . ALA A 1 308 ? 21.529 5.571 -19.751 1.00 90.25 308 ALA A CA 1
ATOM 2425 C C . ALA A 1 308 ? 21.163 7.038 -20.036 1.00 90.25 308 ALA A C 1
ATOM 2427 O O . ALA A 1 308 ? 21.393 7.918 -19.200 1.00 90.25 308 ALA A O 1
ATOM 2428 N N . TRP A 1 309 ? 20.559 7.303 -21.194 1.00 89.94 309 TRP A N 1
ATOM 2429 C CA . TRP A 1 309 ? 20.058 8.624 -21.553 1.00 89.94 309 TRP A CA 1
ATOM 2430 C C . TRP A 1 309 ? 18.866 9.041 -20.681 1.00 89.94 309 TRP A C 1
ATOM 2432 O O . TRP A 1 309 ? 18.891 10.121 -20.087 1.00 89.94 309 TRP A O 1
ATOM 2442 N N . ALA A 1 310 ? 17.883 8.157 -20.496 1.00 89.06 310 ALA A N 1
ATOM 2443 C CA . ALA A 1 310 ? 16.736 8.363 -19.616 1.00 89.06 310 ALA A CA 1
ATOM 2444 C C . ALA A 1 310 ? 17.177 8.658 -18.175 1.00 89.06 310 ALA A C 1
ATOM 2446 O O . ALA A 1 310 ? 16.673 9.594 -17.554 1.00 89.06 310 ALA A O 1
ATOM 2447 N N . LYS A 1 311 ? 18.182 7.934 -17.667 1.00 89.19 311 LYS A N 1
ATOM 2448 C CA . LYS A 1 311 ? 18.756 8.129 -16.329 1.00 89.19 311 LYS A CA 1
ATOM 2449 C C . LYS A 1 311 ? 19.357 9.524 -16.154 1.00 89.19 311 LYS A C 1
ATOM 2451 O O . LYS A 1 311 ? 19.217 10.107 -15.081 1.00 89.19 311 LYS A O 1
ATOM 2456 N N . ARG A 1 312 ? 20.001 10.074 -17.191 1.00 88.38 312 ARG A N 1
ATOM 2457 C CA . ARG A 1 312 ? 20.554 11.444 -17.183 1.00 88.38 312 ARG A CA 1
ATOM 2458 C C . ARG A 1 312 ? 19.472 12.524 -17.247 1.00 88.38 312 ARG A C 1
ATOM 2460 O O . ARG A 1 312 ? 19.711 13.640 -16.792 1.00 88.38 312 ARG A O 1
ATOM 2467 N N . LEU A 1 313 ? 18.315 12.207 -17.829 1.00 87.06 313 LEU A N 1
ATOM 2468 C CA . LEU A 1 313 ? 17.218 13.153 -18.051 1.00 87.06 313 LEU A CA 1
ATOM 2469 C C . LEU A 1 313 ? 16.110 13.098 -16.997 1.00 87.06 313 LEU A C 1
ATOM 2471 O O . LEU A 1 313 ? 15.319 14.033 -16.941 1.00 87.06 313 LEU A O 1
ATOM 2475 N N . GLN A 1 314 ? 16.056 12.059 -16.157 1.00 85.81 314 GLN A N 1
ATOM 2476 C CA . GLN A 1 314 ? 14.984 11.844 -15.169 1.00 85.81 314 GLN A CA 1
ATOM 2477 C C . GLN A 1 314 ? 14.721 13.042 -14.238 1.00 85.81 314 GLN A C 1
ATOM 2479 O O . GLN A 1 314 ? 13.599 13.217 -13.773 1.00 85.81 314 GLN A O 1
ATOM 2484 N N . THR A 1 315 ? 15.731 13.888 -14.006 1.00 85.94 315 THR A N 1
ATOM 2485 C CA . THR A 1 315 ? 15.649 15.104 -13.181 1.00 85.94 315 THR A CA 1
ATOM 2486 C C . THR A 1 315 ? 15.451 16.397 -13.978 1.00 85.94 315 THR A C 1
ATOM 2488 O O . THR A 1 315 ? 15.261 17.446 -13.375 1.00 85.94 315 THR A O 1
ATOM 2491 N N . LYS A 1 316 ? 15.524 16.353 -15.315 1.00 81.56 316 LYS A N 1
ATOM 2492 C CA . LYS A 1 316 ? 15.623 17.548 -16.174 1.00 81.56 316 LYS A CA 1
ATOM 2493 C C . LYS A 1 316 ? 14.401 17.795 -17.052 1.00 81.56 316 LYS A C 1
ATOM 2495 O O . LYS A 1 316 ? 14.108 18.946 -17.348 1.00 81.56 316 LYS A O 1
ATOM 2500 N N . ALA A 1 317 ? 13.723 16.745 -17.511 1.00 80.50 317 ALA A N 1
ATOM 2501 C CA . ALA A 1 317 ? 12.598 16.878 -18.435 1.00 80.50 317 ALA A CA 1
ATOM 2502 C C . ALA A 1 317 ? 11.658 15.674 -18.356 1.00 80.50 317 ALA A C 1
ATOM 2504 O O . ALA A 1 317 ? 12.082 14.567 -18.034 1.00 80.50 317 ALA A O 1
ATOM 2505 N N . VAL A 1 318 ? 10.390 15.874 -18.719 1.00 74.44 318 VAL A N 1
ATOM 2506 C CA . VAL A 1 318 ? 9.440 14.773 -18.908 1.00 74.44 318 VAL A CA 1
ATOM 2507 C C . VAL A 1 318 ? 9.662 14.171 -20.295 1.00 74.44 318 VAL A C 1
ATOM 2509 O O . VAL A 1 318 ? 9.221 14.721 -21.299 1.00 74.44 318 VAL A O 1
ATOM 2512 N N . MET A 1 319 ? 10.329 13.019 -20.357 1.00 83.31 319 MET A N 1
ATOM 2513 C CA . MET A 1 319 ? 10.517 12.250 -21.593 1.00 83.31 319 MET A CA 1
ATOM 2514 C C . MET A 1 319 ? 9.596 11.029 -21.608 1.00 83.31 319 MET A C 1
ATOM 2516 O O . MET A 1 319 ? 10.050 9.887 -21.654 1.00 83.31 319 MET A O 1
ATOM 2520 N N . GLY A 1 320 ? 8.285 11.275 -21.544 1.00 83.75 320 GLY A N 1
ATOM 2521 C CA . GLY A 1 320 ? 7.277 10.227 -21.357 1.00 83.75 320 GLY A CA 1
ATOM 2522 C C . GLY A 1 320 ? 7.409 9.025 -22.307 1.00 83.75 320 GLY A C 1
ATOM 2523 O O . GLY A 1 320 ? 7.454 7.894 -21.823 1.00 83.75 320 GLY A O 1
ATOM 2524 N N . PRO A 1 321 ? 7.559 9.224 -23.633 1.00 87.44 321 PRO A N 1
ATOM 2525 C CA . PRO A 1 321 ? 7.758 8.116 -24.568 1.00 87.44 321 PRO A CA 1
ATOM 2526 C C . PRO A 1 321 ? 9.027 7.296 -24.295 1.00 87.44 321 PRO A C 1
ATOM 2528 O O . PRO A 1 321 ? 8.996 6.070 -24.378 1.00 87.44 321 PRO A O 1
ATOM 2531 N N . LEU A 1 322 ? 10.133 7.951 -23.926 1.00 88.31 322 LEU A N 1
ATOM 2532 C CA . LEU A 1 322 ? 11.392 7.279 -23.596 1.00 88.31 322 LEU A CA 1
ATOM 2533 C C . LEU A 1 322 ? 11.246 6.434 -22.328 1.00 88.31 322 LEU A C 1
ATOM 2535 O O . LEU A 1 322 ? 11.634 5.266 -22.321 1.00 88.31 322 LEU A O 1
ATOM 2539 N N . TYR A 1 323 ? 10.656 6.996 -21.270 1.00 89.44 323 TYR A N 1
ATOM 2540 C CA . TYR A 1 323 ? 10.409 6.254 -20.034 1.00 89.44 323 TYR A CA 1
ATOM 2541 C C . TYR A 1 323 ? 9.481 5.067 -20.274 1.00 89.44 323 TYR A C 1
ATOM 2543 O O . TYR A 1 323 ? 9.772 3.972 -19.801 1.00 89.44 323 TYR A O 1
ATOM 2551 N N . ALA A 1 324 ? 8.429 5.235 -21.081 1.00 87.69 324 ALA A N 1
ATOM 2552 C CA . ALA A 1 324 ? 7.534 4.143 -21.450 1.00 87.69 324 ALA A CA 1
ATOM 2553 C C . ALA A 1 324 ? 8.278 2.993 -22.150 1.00 87.69 324 ALA A C 1
ATOM 2555 O O . ALA A 1 324 ? 8.029 1.828 -21.841 1.00 87.69 324 ALA A O 1
ATOM 2556 N N . ILE A 1 325 ? 9.209 3.298 -23.062 1.00 86.81 325 ILE A N 1
ATOM 2557 C CA . ILE A 1 325 ? 10.036 2.288 -23.743 1.00 86.81 325 ILE A CA 1
ATOM 2558 C C . ILE A 1 325 ? 10.909 1.529 -22.736 1.00 86.81 325 ILE A C 1
ATOM 2560 O O . ILE A 1 325 ? 10.912 0.297 -22.750 1.00 86.81 325 ILE A O 1
ATOM 2564 N N . VAL A 1 326 ? 11.602 2.245 -21.844 1.00 89.19 326 VAL A N 1
ATOM 2565 C CA . VAL A 1 326 ? 12.470 1.638 -20.818 1.00 89.19 326 VAL A CA 1
ATOM 2566 C C . VAL A 1 326 ? 11.652 0.769 -19.855 1.00 89.19 326 VAL A C 1
ATOM 2568 O O . VAL A 1 326 ? 11.982 -0.396 -19.650 1.00 89.19 326 VAL A O 1
ATOM 2571 N N . MET A 1 327 ? 10.540 1.279 -19.318 1.00 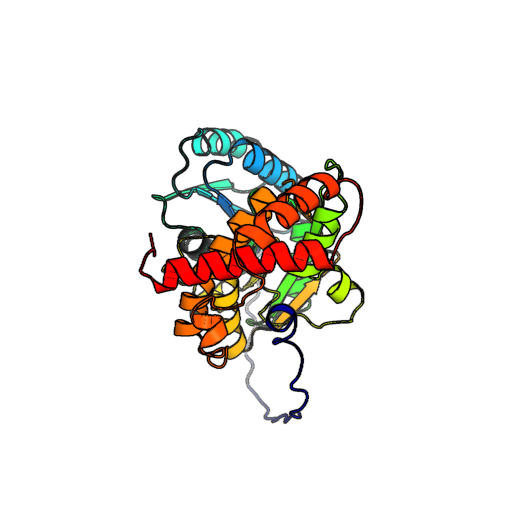91.44 327 MET A N 1
ATOM 2572 C CA . MET A 1 327 ? 9.672 0.526 -18.400 1.00 91.44 327 MET A CA 1
ATOM 2573 C C . MET A 1 327 ? 9.082 -0.724 -19.054 1.00 91.44 327 MET A C 1
ATOM 2575 O O . MET A 1 327 ? 9.037 -1.789 -18.439 1.00 91.44 327 MET A O 1
ATOM 2579 N N . MET A 1 328 ? 8.670 -0.620 -20.318 1.00 87.00 328 MET A N 1
ATOM 2580 C CA . MET A 1 328 ? 8.147 -1.754 -21.072 1.00 87.00 328 MET A CA 1
ATOM 2581 C C . MET A 1 328 ? 9.237 -2.809 -21.310 1.00 87.00 328 MET A C 1
ATOM 2583 O O . MET A 1 328 ? 8.965 -3.991 -21.142 1.00 87.00 328 MET A O 1
ATOM 2587 N N . TYR A 1 329 ? 10.473 -2.418 -21.634 1.00 88.06 329 TYR A N 1
ATOM 2588 C CA . TYR A 1 329 ? 11.597 -3.358 -21.737 1.00 88.06 329 TYR A CA 1
ATOM 2589 C C . TYR A 1 329 ? 11.802 -4.172 -20.451 1.00 88.06 329 TYR A C 1
ATOM 2591 O O . TYR A 1 329 ? 11.839 -5.400 -20.512 1.00 88.06 329 TYR A O 1
ATOM 2599 N N . HIS A 1 330 ? 11.854 -3.512 -19.292 1.00 90.38 330 HIS A N 1
ATOM 2600 C CA . HIS A 1 330 ? 12.025 -4.192 -18.004 1.00 90.38 330 HIS A CA 1
ATOM 2601 C C . HIS A 1 330 ? 10.847 -5.114 -17.657 1.00 90.38 330 HIS A C 1
ATOM 2603 O O . HIS A 1 330 ? 11.061 -6.237 -17.207 1.00 90.38 330 HIS A O 1
ATOM 2609 N N . PHE A 1 331 ? 9.610 -4.710 -17.962 1.00 89.56 331 PHE A N 1
ATOM 2610 C CA . PHE A 1 331 ? 8.446 -5.594 -17.849 1.00 89.56 331 PHE A CA 1
ATOM 2611 C C . PHE A 1 331 ? 8.610 -6.885 -18.663 1.00 89.56 331 PHE A C 1
ATOM 2613 O O . PHE A 1 331 ? 8.428 -7.985 -18.141 1.00 89.56 331 PHE A O 1
ATOM 2620 N N . TRP A 1 332 ? 8.998 -6.772 -19.935 1.00 85.69 332 TRP A N 1
ATOM 2621 C CA . TRP A 1 332 ? 9.167 -7.942 -20.801 1.00 85.69 332 TRP A CA 1
ATOM 2622 C C . TRP A 1 332 ? 10.349 -8.824 -20.388 1.00 85.69 332 TRP A C 1
ATOM 2624 O O . TRP A 1 332 ? 10.252 -10.045 -20.507 1.00 85.69 332 TRP A O 1
ATOM 2634 N N . ILE A 1 333 ? 11.425 -8.245 -19.844 1.00 86.94 333 ILE A N 1
ATOM 2635 C CA . ILE A 1 333 ? 12.517 -9.017 -19.231 1.00 86.94 333 ILE A CA 1
ATOM 2636 C C . ILE A 1 333 ? 12.003 -9.865 -18.081 1.00 86.94 333 ILE A C 1
ATOM 2638 O O . ILE A 1 333 ? 12.230 -11.075 -18.076 1.00 86.94 333 ILE A O 1
ATOM 2642 N N . GLY A 1 334 ? 11.307 -9.245 -17.129 1.00 87.50 334 GLY A N 1
ATOM 2643 C CA . GLY A 1 334 ? 10.792 -9.955 -15.967 1.00 87.50 334 GLY A CA 1
ATOM 2644 C C . GLY A 1 334 ? 9.863 -11.093 -16.367 1.00 87.50 334 GLY A C 1
ATOM 2645 O O . GLY A 1 334 ? 10.007 -12.226 -15.916 1.00 87.50 334 GLY A O 1
ATOM 2646 N N . ARG A 1 335 ? 8.966 -10.823 -17.314 1.00 86.31 335 ARG A N 1
ATOM 2647 C CA . ARG A 1 335 ? 8.058 -11.839 -17.840 1.00 86.31 335 ARG A CA 1
ATOM 2648 C C . ARG A 1 335 ? 8.792 -12.998 -18.519 1.00 86.31 335 ARG A C 1
ATOM 2650 O O . ARG A 1 335 ? 8.437 -14.155 -18.311 1.00 86.31 335 ARG A O 1
ATOM 2657 N N . ARG A 1 336 ? 9.830 -12.702 -19.309 1.00 83.00 336 ARG A N 1
ATOM 2658 C CA . ARG A 1 336 ? 10.662 -13.725 -19.957 1.00 83.00 336 ARG A CA 1
ATOM 2659 C C . ARG A 1 336 ? 11.390 -14.594 -18.929 1.00 83.00 336 ARG A C 1
ATOM 2661 O O . ARG A 1 336 ? 11.385 -15.808 -19.090 1.00 83.00 336 ARG A O 1
ATOM 2668 N N . GLN A 1 337 ? 11.970 -14.001 -17.886 1.00 83.81 337 GLN A N 1
ATOM 2669 C CA . GLN A 1 337 ? 12.628 -14.742 -16.798 1.00 83.81 337 GLN A CA 1
ATOM 2670 C C . GLN A 1 337 ? 11.659 -15.739 -16.147 1.00 83.81 337 GLN A C 1
ATOM 2672 O O . GLN A 1 337 ? 11.945 -16.930 -16.087 1.00 83.81 337 GLN A O 1
ATOM 2677 N N . ALA A 1 338 ? 10.452 -15.288 -15.789 1.00 82.44 338 ALA A N 1
ATOM 2678 C CA . ALA A 1 338 ? 9.432 -16.169 -15.220 1.00 82.44 338 ALA A CA 1
ATOM 2679 C C . ALA A 1 338 ? 9.009 -17.302 -16.180 1.00 82.44 338 ALA A C 1
ATOM 2681 O O . ALA A 1 338 ? 8.830 -18.436 -15.746 1.00 82.44 338 ALA A O 1
ATOM 2682 N N . SER A 1 339 ? 8.910 -17.042 -17.492 1.00 76.44 339 SER A N 1
ATOM 2683 C CA . SER A 1 339 ? 8.576 -18.083 -18.483 1.00 76.44 339 SER A CA 1
ATOM 2684 C C . SER A 1 339 ? 9.645 -19.170 -18.649 1.00 76.44 339 SER A C 1
ATOM 2686 O O . SER A 1 339 ? 9.336 -20.258 -19.128 1.00 76.44 339 SER A O 1
ATOM 2688 N N . LEU A 1 340 ? 10.891 -18.881 -18.264 1.00 74.62 340 LEU A N 1
ATOM 2689 C CA . LEU A 1 340 ? 12.017 -19.815 -18.330 1.00 74.62 340 LEU A CA 1
ATOM 2690 C C . LEU A 1 340 ? 12.191 -20.631 -17.037 1.00 74.62 340 LEU A C 1
ATOM 2692 O O . LEU A 1 340 ? 13.116 -21.433 -16.959 1.00 74.62 340 LEU A O 1
ATOM 2696 N N . GLY A 1 341 ? 11.294 -20.468 -16.056 1.00 66.12 341 GLY A N 1
ATOM 2697 C CA . GLY A 1 341 ? 11.333 -21.192 -14.783 1.00 66.12 341 GLY A CA 1
ATOM 2698 C C . GLY A 1 341 ? 12.058 -20.463 -13.649 1.00 66.12 341 GLY A C 1
ATOM 2699 O O . GLY A 1 341 ? 12.152 -21.022 -12.562 1.00 66.12 341 GLY A O 1
ATOM 2700 N N . ASP A 1 342 ? 12.499 -19.213 -13.845 1.00 55.72 342 ASP A N 1
ATOM 2701 C CA . ASP A 1 342 ? 13.147 -18.395 -12.802 1.00 55.72 342 ASP A CA 1
ATOM 2702 C C . ASP A 1 342 ? 12.122 -17.776 -11.822 1.00 55.72 342 ASP A C 1
ATOM 2704 O O . ASP A 1 342 ? 12.169 -16.582 -11.506 1.00 55.72 342 ASP A O 1
ATOM 2708 N N . LEU A 1 343 ? 11.145 -18.566 -11.367 1.00 52.34 343 LEU A N 1
ATOM 2709 C CA . LEU A 1 343 ? 10.268 -18.205 -10.252 1.00 52.34 343 LEU A CA 1
ATOM 2710 C C . LEU A 1 343 ? 10.989 -18.585 -8.952 1.00 52.34 343 LEU A C 1
ATOM 2712 O O . LEU A 1 343 ? 10.774 -19.671 -8.420 1.00 52.34 343 LEU A O 1
ATOM 2716 N N . VAL A 1 344 ? 11.891 -17.715 -8.495 1.00 40.09 344 VAL A N 1
ATOM 2717 C CA . VAL A 1 344 ? 12.508 -17.797 -7.158 1.00 40.09 344 VAL A CA 1
ATOM 2718 C C . VAL A 1 344 ? 11.804 -16.831 -6.224 1.00 40.09 344 VAL A C 1
ATOM 2720 O O . VAL A 1 344 ? 11.741 -15.630 -6.588 1.00 40.09 344 VAL A O 1
#

Radius of gyration: 21.93 Å; Cα contacts (8 Å, |Δi|>4): 562; chains: 1; bounding box: 64×39×65 Å

Mean predicted aligned error: 8.81 Å

Secondary structure (DSSP, 8-state):
--TTTTTS---------------------PPP------PPEEEEEEEEESS-HHHHHHHHHHHHT--S-TT-EEEEEEEESS--SSHHHHHHHHTTT-SS-EEEEE--S--HHHHHHHHHHH--SSEEEEE-TTEEE-TTHHHHHHHHHHHS-STTEEEEEEEEE-TTS---HHHHHHHHHHT-HHHHHTTSS---GGG--TTEEEEEHHHHHHH----TT--SSSSHHHHHHHHHHHTT-EEEEEEEEEEEE--PPPHHHHHHHHHHHHHHHHHHHHHH--S----HHHHTT--GGG-HHHHHHHHHHHHHHTTT---HHHHHHHHHHHHHHHHHHHHTT---

pLDDT: mean 84.83, std 21.48, range [23.62, 98.88]

Foldseek 3Di:
DCVLPVPDDDDDDDDDDDDDDDDDDDDDDDDDPDPDPPAQAAEEEEEEDAQCQVLLLQQQVLVQLAPPCPRHAYEYEYEYQAHDNCNVVSQVVCCVVHPHHYHYHYDHRLAPQVSVVVSLVPDPHQKYWFAYSQKRFHRHLVVLQVVVCVVVVDQQEKEFEAEAADPPDPQALLNVLVCCSQQVVVCVVVVVDFDALSNQDSNTMMHGSVLCVVQHGFDSLLSYPECSSSLSSLSSVVVPHHYDYDHVSYIHGNDDDALVNLLQVLLSNLLCVVVSCVRRVPDDDDDVCLQQVVPVCLPCVNLVVLSVVCRVCRRPDNPNVSSVSSSVSSSSNSNNCNVVVVPD

Organism: NCBI:txid2202143

InterPro domains:
  IPR001173 Glycosyltransferase 2-like [PF00535] (44-211)
  IPR029044 Nucleotide-diphospho-sugar transferases [G3DSA:3.90.550.10] (32-268)
  IPR029044 Nucleotide-diphospho-sugar transferases [SSF53448] (39-284)
  IPR050834 Glycosyltransferase 2 family enzymes [PTHR43685] (33-280)

Sequence (344 aa):
FVVYHACYSVTGMTIRSASGASGGGLTESGPDRSGHHFKTMQLSVLIPTYDRRETLGKALRALFLQQGLEQVAWEVIVIDDGSTDGTGALVAKLVTESPAPLIYLYQENSGPAAARNQGIRTARAPLVLMIGDDILAAPNLLAKHLAAHKRYPLLQDAVLGLVEWAPSLNVTPFMHWWVENRFRFGALQAGKVEPDFSFFYTCNISVKREFLLNHGLFDESFRAAAYEDTELAYRLDQAGLRIHFIPQATAYHDHPVTLQSASKRMENIGRWSLAFEAKTHFWSAPPAWIRLGSVPWMHPRIIRPLEAWAKRLQTKAVMGPLYAIVMMYHFWIGRRQASLGDLV

Nearest PDB structures (foldseek):
  2z86-assembly1_B  TM=7.621E-01  e=2.864E-16  Escherichia coli
  2z86-assembly2_C  TM=7.565E-01  e=1.870E-15  Escherichia coli
  8bz8-assembly1_B  TM=5.521E-01  e=1.576E-11  Listeria monocytogenes
  9gzj-assembly1_A  TM=5.374E-01  e=1.668E-11  Listeria monocytogenes
  8bz5-assembly1_A-2  TM=5.685E-01  e=9.181E-11  Listeria monocytogenes